Protein AF-A0A6A6CLW4-F1 (afdb_monomer)

pLDDT: mean 76.36, std 21.64, range [26.75, 97.44]

Structure (mmCIF, N/CA/C/O backbone):
data_AF-A0A6A6CLW4-F1
#
_entry.id   AF-A0A6A6CLW4-F1
#
loop_
_atom_site.group_PDB
_atom_site.id
_atom_site.type_symbol
_atom_site.label_atom_id
_atom_site.label_alt_id
_atom_site.label_comp_id
_atom_site.label_asym_id
_atom_site.label_entity_id
_atom_site.label_seq_id
_atom_site.pdbx_PDB_ins_code
_atom_site.Cartn_x
_atom_site.Cartn_y
_atom_site.Cartn_z
_atom_site.occupancy
_atom_site.B_iso_or_equiv
_atom_site.auth_seq_id
_atom_site.auth_comp_id
_atom_site.auth_asym_id
_atom_site.auth_atom_id
_atom_site.pdbx_PDB_model_num
ATOM 1 N N . MET A 1 1 ? -6.737 -22.912 10.530 1.00 47.25 1 MET A N 1
ATOM 2 C CA . MET A 1 1 ? -7.816 -22.300 9.729 1.00 47.25 1 MET A CA 1
ATOM 3 C C . MET A 1 1 ? -7.522 -20.815 9.686 1.00 47.25 1 MET A C 1
ATOM 5 O O . MET A 1 1 ? -7.365 -20.236 10.756 1.00 47.25 1 MET A O 1
ATOM 9 N N . SER A 1 2 ? -7.322 -20.236 8.501 1.00 59.28 2 SER A N 1
ATOM 10 C CA . SER A 1 2 ? -7.167 -18.784 8.368 1.00 59.28 2 SER A CA 1
ATOM 11 C C . SER A 1 2 ? -8.495 -18.124 8.733 1.00 59.28 2 SER A C 1
ATOM 13 O O . SER A 1 2 ? -9.544 -18.582 8.283 1.00 59.28 2 SER A O 1
ATOM 15 N N . LYS A 1 3 ? -8.463 -17.093 9.578 1.00 73.94 3 LYS A N 1
ATOM 16 C CA . LYS A 1 3 ? -9.663 -16.313 9.909 1.00 73.94 3 LYS A CA 1
ATOM 17 C C . LYS A 1 3 ? -10.188 -15.631 8.628 1.00 73.94 3 LYS A C 1
ATOM 19 O O . LYS A 1 3 ? -9.362 -15.261 7.790 1.00 73.94 3 LYS A O 1
ATOM 24 N N . PRO A 1 4 ? -11.511 -15.464 8.454 1.00 86.44 4 PRO A N 1
ATOM 25 C CA . PRO A 1 4 ? -12.050 -14.705 7.329 1.00 86.44 4 PRO A CA 1
ATOM 26 C C . PRO A 1 4 ? -11.513 -13.268 7.352 1.00 86.44 4 PRO A C 1
ATOM 28 O O . PRO A 1 4 ? -11.278 -12.690 8.420 1.00 86.44 4 PRO A O 1
ATOM 31 N N . TYR A 1 5 ? -11.299 -12.702 6.167 1.00 91.06 5 TYR A N 1
ATOM 32 C CA . TYR A 1 5 ? -10.845 -11.327 6.004 1.00 91.06 5 TYR A CA 1
ATOM 33 C C . TYR A 1 5 ? -11.540 -10.666 4.816 1.00 91.06 5 TYR A C 1
ATOM 35 O O . TYR A 1 5 ? -11.910 -11.325 3.846 1.00 91.06 5 TYR A O 1
ATOM 43 N N . HIS A 1 6 ? -11.701 -9.350 4.889 1.00 93.56 6 HIS A N 1
ATOM 44 C CA . HIS A 1 6 ? -12.193 -8.543 3.789 1.00 93.56 6 HIS A CA 1
ATOM 45 C C . HIS A 1 6 ? -11.086 -8.336 2.759 1.00 93.56 6 HIS A C 1
ATOM 47 O O . HIS A 1 6 ? -10.038 -7.749 3.047 1.00 93.56 6 HIS A O 1
ATOM 53 N N . ARG A 1 7 ? -11.315 -8.830 1.546 1.00 94.50 7 ARG A N 1
ATOM 54 C CA . ARG A 1 7 ? -10.367 -8.705 0.446 1.00 94.50 7 ARG A CA 1
ATOM 55 C C . ARG A 1 7 ? -10.593 -7.390 -0.297 1.00 94.50 7 ARG A C 1
ATOM 57 O O . ARG A 1 7 ? -11.626 -7.203 -0.929 1.00 94.50 7 ARG A O 1
ATOM 64 N N . VAL A 1 8 ? -9.569 -6.543 -0.326 1.00 94.38 8 VAL A N 1
ATOM 65 C CA . VAL A 1 8 ? -9.505 -5.386 -1.221 1.00 94.38 8 VAL A CA 1
ATOM 66 C C . VAL A 1 8 ? -9.167 -5.883 -2.632 1.0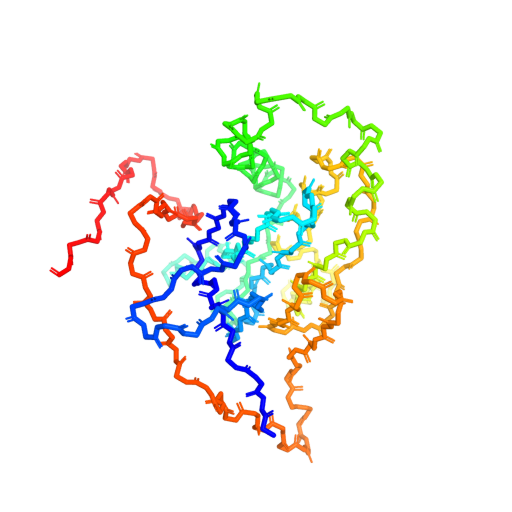0 94.38 8 VAL A C 1
ATOM 68 O O . VAL A 1 8 ? -8.087 -6.435 -2.891 1.00 94.38 8 VAL A O 1
ATOM 71 N N . GLY A 1 9 ? -10.140 -5.754 -3.537 1.00 91.94 9 GLY A N 1
ATOM 72 C CA . GLY A 1 9 ? -10.022 -6.153 -4.941 1.00 91.94 9 GLY A CA 1
ATOM 73 C C . GLY A 1 9 ? -8.923 -5.384 -5.675 1.00 91.94 9 GLY A C 1
ATOM 74 O O . GLY A 1 9 ? -8.581 -4.277 -5.282 1.00 91.94 9 GLY A O 1
ATOM 75 N N . VAL A 1 10 ? -8.348 -5.978 -6.726 1.00 90.12 10 VAL A N 1
ATOM 76 C CA . VAL A 1 10 ? -7.342 -5.302 -7.570 1.00 90.12 10 VAL A CA 1
ATOM 77 C C . VAL A 1 10 ? -7.951 -4.040 -8.168 1.00 90.12 10 VAL A C 1
ATOM 79 O O . VAL A 1 10 ? -9.061 -4.085 -8.692 1.00 90.12 10 VAL A O 1
ATOM 82 N N . GLY A 1 11 ? -7.214 -2.934 -8.118 1.00 88.62 11 GLY A N 1
ATOM 83 C CA . GLY A 1 11 ? -7.737 -1.654 -8.561 1.00 88.62 11 GLY A CA 1
ATOM 84 C C . GLY A 1 11 ? -8.840 -1.141 -7.633 1.00 88.62 11 GLY A C 1
ATOM 85 O O . GLY A 1 11 ? -9.725 -0.427 -8.080 1.00 88.62 11 GLY A O 1
ATOM 86 N N . CYS A 1 12 ? -8.843 -1.510 -6.355 1.00 90.56 12 CYS A N 1
ATOM 87 C CA . CYS A 1 12 ? -9.754 -0.949 -5.362 1.00 90.56 12 CYS A CA 1
ATOM 88 C C . CYS A 1 12 ? -8.960 -0.421 -4.170 1.00 90.56 12 CYS A C 1
ATOM 90 O O . CYS A 1 12 ? -7.848 -0.872 -3.886 1.00 90.56 12 CYS A O 1
ATOM 92 N N . GLY A 1 13 ? -9.560 0.510 -3.443 1.00 92.06 13 GLY A N 1
ATOM 93 C CA . GLY A 1 13 ? -8.994 1.062 -2.226 1.00 92.06 13 GLY A CA 1
ATOM 94 C C . GLY A 1 13 ? -9.911 2.105 -1.615 1.00 92.06 13 GLY A C 1
ATOM 95 O O . GLY A 1 13 ? -10.899 2.503 -2.230 1.00 92.06 13 GLY A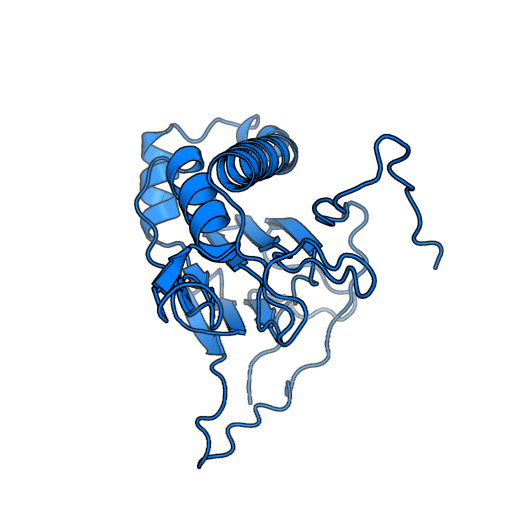 O 1
ATOM 96 N N . GLY A 1 14 ? -9.586 2.512 -0.396 1.00 92.06 14 GLY A N 1
ATOM 97 C CA . GLY A 1 14 ? -10.333 3.521 0.340 1.00 92.06 14 GLY A CA 1
ATOM 98 C C . GLY A 1 14 ? -10.110 3.415 1.840 1.00 92.06 14 GLY A C 1
ATOM 99 O O . GLY A 1 14 ? -9.229 2.687 2.312 1.00 92.06 14 GLY A O 1
ATOM 100 N N . VAL A 1 15 ? -10.928 4.152 2.586 1.00 92.62 15 VAL A N 1
ATOM 101 C CA . VAL A 1 15 ? -10.964 4.086 4.045 1.00 92.62 15 VAL A CA 1
ATOM 102 C C . VAL A 1 15 ? -12.041 3.112 4.498 1.00 92.62 15 VAL A C 1
ATOM 104 O O . VAL A 1 15 ? -13.167 3.112 4.008 1.00 92.62 15 VAL A O 1
ATOM 107 N N . PHE A 1 16 ? -11.668 2.274 5.453 1.00 92.75 16 PHE A N 1
ATOM 108 C CA . PHE A 1 16 ? -12.490 1.219 6.018 1.00 92.75 16 PHE A CA 1
ATOM 109 C C . PHE A 1 16 ? -12.665 1.465 7.507 1.00 92.75 16 PHE A C 1
ATOM 111 O O . PHE A 1 16 ? -11.701 1.825 8.184 1.00 92.75 16 PHE A O 1
ATOM 118 N N . GLU A 1 17 ? -13.876 1.239 8.011 1.00 93.25 17 GLU A N 1
ATOM 119 C CA . GLU A 1 17 ? -14.209 1.344 9.429 1.00 93.25 17 GLU A CA 1
ATOM 120 C C . GLU A 1 17 ? -14.550 -0.035 10.006 1.00 93.25 17 GLU A C 1
ATOM 122 O O . GLU A 1 17 ? -15.258 -0.828 9.384 1.00 93.25 17 GLU A O 1
ATOM 127 N N . PHE A 1 18 ? -14.010 -0.332 11.186 1.00 93.75 18 PHE A N 1
ATOM 128 C CA . PHE A 1 18 ? -14.101 -1.620 11.853 1.00 93.75 18 PHE A CA 1
ATOM 129 C C . PHE A 1 18 ? -15.034 -1.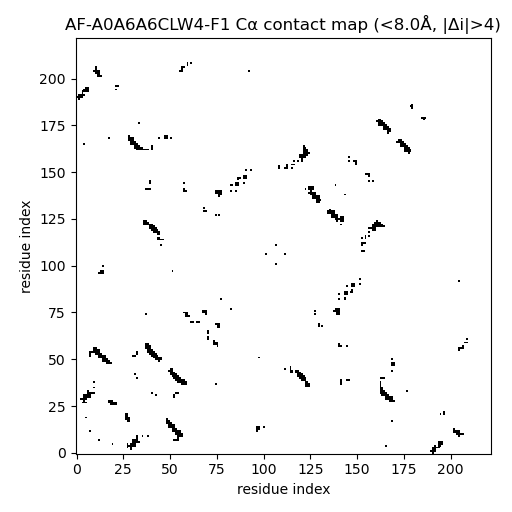584 13.072 1.00 93.75 18 PHE A C 1
ATOM 131 O O . PHE A 1 18 ? -15.023 -0.608 13.825 1.00 93.75 18 PHE A O 1
ATOM 138 N N . PRO A 1 19 ? -15.757 -2.688 13.347 1.00 94.44 19 PRO A N 1
ATOM 139 C CA . PRO A 1 19 ? -15.793 -3.918 12.551 1.00 94.44 19 PRO A CA 1
ATOM 140 C C . PRO A 1 19 ? -16.463 -3.711 11.191 1.00 94.44 19 PRO A C 1
ATOM 142 O O . PRO A 1 19 ? -17.434 -2.966 11.076 1.00 94.44 19 PRO A O 1
ATOM 145 N N . LEU A 1 20 ? -15.959 -4.403 10.170 1.00 90.75 20 LEU A N 1
ATOM 146 C CA . LEU A 1 20 ? -16.597 -4.396 8.861 1.00 90.75 20 LEU A CA 1
ATOM 147 C C . LEU A 1 20 ? -17.951 -5.092 8.987 1.00 90.75 20 LEU A C 1
ATOM 149 O O . LEU A 1 20 ? -18.033 -6.228 9.464 1.00 90.75 20 LEU A O 1
ATOM 153 N N . SER A 1 21 ? -19.004 -4.384 8.583 1.00 81.31 21 SER A N 1
ATOM 154 C CA . SER A 1 21 ? -20.366 -4.910 8.597 1.00 81.31 21 SER A CA 1
ATOM 155 C C . SER A 1 21 ? -20.516 -5.962 7.501 1.00 81.31 21 SER A C 1
ATOM 157 O O . SER A 1 21 ? -20.199 -5.701 6.341 1.00 81.31 21 SER A O 1
ATOM 159 N N . THR A 1 22 ? -20.991 -7.147 7.874 1.00 76.25 22 THR A N 1
ATOM 160 C CA . THR A 1 22 ? -21.391 -8.202 6.940 1.00 76.25 22 THR A CA 1
ATOM 161 C C . THR A 1 22 ? -22.845 -8.570 7.194 1.00 76.25 22 THR A C 1
ATOM 163 O O . THR A 1 22 ? -23.357 -8.341 8.290 1.00 76.25 22 THR A O 1
ATOM 166 N N . ASP A 1 23 ? -23.509 -9.132 6.186 1.00 77.38 23 ASP A N 1
ATOM 167 C CA . ASP A 1 23 ? -24.902 -9.577 6.302 1.00 77.38 23 ASP A CA 1
ATOM 168 C C . ASP A 1 23 ? -25.061 -10.790 7.250 1.00 77.38 23 ASP A C 1
ATOM 170 O O . ASP A 1 23 ? -26.172 -11.084 7.685 1.00 77.38 23 ASP A O 1
ATOM 174 N N . ASP A 1 24 ? -23.957 -11.469 7.596 1.00 69.50 24 ASP A N 1
ATOM 175 C CA . ASP A 1 24 ? -23.918 -12.769 8.286 1.00 69.50 24 ASP A CA 1
ATOM 176 C C . ASP A 1 24 ? -23.596 -12.679 9.803 1.00 69.50 24 ASP A C 1
ATOM 178 O O . ASP A 1 24 ? -23.135 -13.649 10.404 1.00 69.50 24 ASP A O 1
ATOM 182 N N . ASP A 1 25 ? -23.837 -11.526 10.444 1.00 68.06 25 ASP A N 1
ATOM 183 C CA . ASP A 1 25 ? -23.747 -11.267 11.902 1.00 68.06 25 ASP A CA 1
ATOM 184 C C . ASP A 1 25 ? -22.361 -11.410 12.590 1.00 68.06 25 ASP A C 1
ATOM 186 O O . ASP A 1 25 ? -22.213 -10.989 13.743 1.00 68.06 25 ASP A O 1
ATOM 190 N N . GLU A 1 26 ? -21.314 -11.932 11.935 1.00 84.69 26 GLU A N 1
ATOM 191 C CA . GLU A 1 26 ? -19.958 -11.971 12.511 1.00 84.69 26 GLU A CA 1
ATOM 192 C C . GLU A 1 26 ? -19.115 -10.730 12.135 1.00 84.69 26 GLU A C 1
ATOM 194 O O . GLU A 1 26 ? -18.915 -10.435 10.951 1.00 84.69 26 GLU A O 1
ATOM 199 N N . PRO A 1 27 ? -18.561 -9.993 13.122 1.00 89.56 27 PRO A N 1
ATOM 200 C CA . PRO A 1 27 ? -17.743 -8.815 12.854 1.00 89.56 27 PRO A CA 1
ATOM 201 C C . PRO A 1 27 ? -16.383 -9.201 12.255 1.00 89.56 27 PRO A C 1
ATOM 203 O O . PRO A 1 27 ? -15.584 -9.905 12.882 1.00 89.56 27 PRO A O 1
ATOM 206 N N . ILE A 1 28 ? -16.072 -8.678 11.066 1.00 92.19 28 ILE A N 1
ATOM 207 C CA . ILE A 1 28 ? -14.763 -8.874 10.433 1.00 92.19 28 ILE A CA 1
ATOM 208 C C . ILE A 1 28 ? -13.824 -7.735 10.840 1.00 92.19 28 ILE A C 1
ATOM 210 O O . ILE A 1 28 ? -14.065 -6.567 10.549 1.00 92.19 28 ILE A O 1
ATOM 214 N N . TYR A 1 29 ? -12.709 -8.096 11.477 1.00 95.25 29 TYR A N 1
ATOM 215 C CA . TYR A 1 29 ? -11.624 -7.170 11.839 1.00 95.25 29 TYR A CA 1
ATOM 216 C C . TYR A 1 29 ? -10.397 -7.293 10.941 1.00 95.25 29 TYR A C 1
ATOM 218 O O . TYR A 1 29 ? -9.415 -6.589 11.147 1.00 95.25 29 TYR A O 1
ATOM 226 N N . THR A 1 30 ? -10.419 -8.222 9.987 1.00 95.94 30 THR A N 1
ATOM 227 C CA . THR A 1 30 ? -9.256 -8.521 9.156 1.00 95.94 30 THR A CA 1
ATOM 228 C C . THR A 1 30 ? -9.480 -7.978 7.753 1.00 95.94 30 THR A C 1
ATOM 230 O O . THR A 1 30 ? -10.520 -8.253 7.162 1.00 95.94 30 THR A O 1
ATOM 233 N N . ILE A 1 31 ? -8.516 -7.238 7.211 1.00 96.31 31 ILE A N 1
ATOM 234 C CA . ILE A 1 31 ? -8.536 -6.697 5.845 1.00 96.31 31 ILE A CA 1
ATOM 235 C C . ILE A 1 31 ? -7.235 -7.040 5.129 1.00 96.31 31 ILE A C 1
ATOM 237 O O . ILE A 1 31 ? -6.189 -7.176 5.762 1.00 96.31 31 ILE A O 1
ATOM 241 N N . GLY A 1 32 ? -7.276 -7.208 3.813 1.00 95.88 32 GLY A N 1
ATOM 242 C CA . GLY A 1 32 ? -6.107 -7.681 3.095 1.00 95.88 32 GLY A CA 1
ATOM 243 C C . GLY A 1 32 ? -6.185 -7.586 1.586 1.00 95.88 32 GLY A C 1
ATOM 244 O O . GLY A 1 32 ? -7.231 -7.317 1.003 1.00 95.88 32 GLY A O 1
ATOM 245 N N . THR A 1 33 ? -5.063 -7.885 0.948 1.00 95.06 33 THR A N 1
ATOM 246 C CA . THR A 1 33 ? -4.922 -8.031 -0.506 1.00 95.06 33 THR A CA 1
ATOM 247 C C . THR A 1 33 ? -4.380 -9.424 -0.813 1.00 95.06 33 THR A C 1
ATOM 249 O O . THR A 1 33 ? -3.748 -10.048 0.035 1.00 95.06 33 THR A O 1
ATOM 252 N N . THR A 1 34 ? -4.625 -9.962 -2.007 1.00 93.25 34 THR A N 1
ATOM 253 C CA . THR A 1 34 ? -4.037 -11.250 -2.410 1.00 93.25 34 THR A CA 1
ATOM 254 C C . THR A 1 34 ? -3.939 -11.395 -3.922 1.00 93.25 34 THR A C 1
ATOM 256 O O . THR A 1 34 ? -4.644 -10.713 -4.671 1.00 93.25 34 THR A O 1
ATOM 259 N N . GLY A 1 35 ? -3.095 -12.333 -4.350 1.00 83.81 35 GLY A N 1
ATOM 260 C CA . GLY A 1 35 ? -3.039 -12.840 -5.714 1.00 83.81 35 GLY A CA 1
ATOM 261 C C . GLY A 1 35 ? -2.370 -11.926 -6.732 1.00 83.81 35 GLY A C 1
ATOM 262 O O . GLY A 1 35 ? -2.501 -12.206 -7.922 1.00 83.81 35 GLY A O 1
ATOM 263 N N . CYS A 1 36 ? -1.655 -10.868 -6.326 1.00 80.19 36 CYS A N 1
ATOM 264 C CA . CYS A 1 36 ? -1.065 -9.961 -7.307 1.00 80.19 36 CYS A CA 1
ATOM 265 C C . CYS A 1 36 ? 0.449 -10.102 -7.474 1.00 80.19 36 CYS A C 1
ATOM 267 O O . CYS A 1 36 ? 1.219 -10.047 -6.524 1.00 80.19 36 CYS A O 1
ATOM 269 N N . LYS A 1 37 ? 0.874 -10.255 -8.732 1.00 82.50 37 LYS A N 1
ATOM 270 C CA . LYS A 1 37 ? 2.280 -10.362 -9.164 1.00 82.50 37 LYS A CA 1
ATOM 271 C C . LYS A 1 37 ? 2.952 -9.019 -9.437 1.00 82.50 37 LYS A C 1
ATOM 273 O O . LYS A 1 37 ? 4.172 -8.981 -9.570 1.00 82.50 37 LYS A O 1
ATOM 278 N N . TYR A 1 38 ? 2.161 -7.960 -9.564 1.00 84.25 38 TYR A N 1
ATOM 279 C CA . TYR A 1 38 ? 2.618 -6.668 -10.080 1.00 84.25 38 TYR A CA 1
ATOM 280 C C . TYR A 1 38 ? 2.103 -5.486 -9.259 1.00 84.25 38 TYR A C 1
ATOM 282 O O . TYR A 1 38 ? 2.659 -4.406 -9.340 1.00 84.25 38 TYR A O 1
ATOM 290 N N . CYS A 1 39 ? 1.050 -5.677 -8.471 1.00 91.12 39 CYS A N 1
ATOM 291 C CA . CYS A 1 39 ? 0.383 -4.617 -7.732 1.00 91.12 39 CYS A CA 1
ATOM 292 C C . CYS A 1 39 ? 1.182 -4.199 -6.501 1.00 91.12 39 CYS A C 1
ATOM 294 O O . CYS A 1 39 ? 2.037 -4.938 -6.002 1.00 91.12 39 CYS A O 1
ATOM 296 N N . VAL A 1 40 ? 0.802 -3.045 -5.965 1.00 95.25 40 VAL A N 1
ATOM 297 C CA . VAL A 1 40 ? 1.172 -2.625 -4.618 1.00 95.25 40 VAL A CA 1
ATOM 298 C C . VAL A 1 40 ? -0.048 -2.771 -3.719 1.00 95.25 40 VAL A C 1
ATOM 300 O O . VAL A 1 40 ? -1.085 -2.157 -3.959 1.00 95.25 40 VAL A O 1
ATOM 303 N N . GLY A 1 41 ? 0.059 -3.614 -2.697 1.00 96.44 41 GLY A N 1
ATOM 304 C CA . GLY A 1 41 ? -0.917 -3.657 -1.615 1.00 96.44 41 GLY A CA 1
ATOM 305 C C . GLY A 1 41 ? -0.452 -2.747 -0.488 1.00 96.44 41 GLY A C 1
ATOM 306 O O . GLY A 1 41 ? 0.702 -2.845 -0.077 1.00 96.44 41 GLY A O 1
ATOM 307 N N . ILE A 1 42 ? -1.336 -1.905 0.039 1.00 97.25 42 ILE A N 1
ATOM 308 C CA . ILE A 1 42 ? -1.049 -1.060 1.199 1.00 97.25 42 ILE A CA 1
ATOM 309 C C . ILE A 1 42 ? -2.160 -1.156 2.244 1.00 97.25 42 ILE A C 1
ATOM 311 O O . ILE A 1 42 ? -3.339 -1.225 1.906 1.00 97.25 42 ILE A O 1
ATOM 315 N N . TYR A 1 43 ? -1.759 -1.139 3.511 1.00 97.44 43 TYR A N 1
ATOM 316 C CA . TYR A 1 43 ? -2.596 -0.906 4.679 1.00 97.44 43 TYR A CA 1
ATOM 317 C C . TYR A 1 43 ? -1.940 0.160 5.562 1.00 97.44 43 TYR A C 1
ATOM 319 O O . TYR A 1 43 ? -0.765 0.032 5.901 1.00 97.44 43 TYR A O 1
ATOM 327 N N . VAL A 1 44 ? -2.698 1.177 5.970 1.00 95.88 44 VAL A N 1
ATOM 328 C CA . VAL A 1 44 ? -2.279 2.229 6.907 1.00 95.88 44 VAL A CA 1
ATOM 329 C C . VAL A 1 44 ? -3.356 2.375 7.985 1.00 95.88 44 VAL A C 1
AT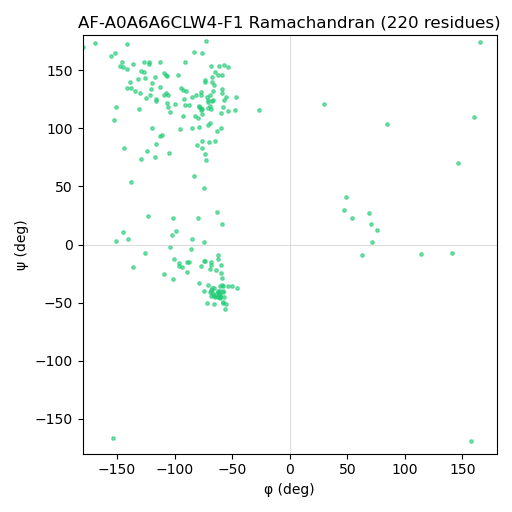OM 331 O O . VAL A 1 44 ? -4.483 2.750 7.659 1.00 95.88 44 VAL A O 1
ATOM 334 N N . PRO A 1 45 ? -3.072 2.103 9.270 1.00 95.25 45 PRO A N 1
ATOM 335 C CA . PRO A 1 45 ? -4.046 2.363 10.326 1.00 95.25 45 PRO A CA 1
ATOM 336 C C . PRO A 1 45 ? -4.218 3.876 10.501 1.00 95.25 45 PRO A C 1
ATOM 338 O O . PRO A 1 45 ? -3.229 4.574 10.677 1.00 95.25 45 PRO A O 1
ATOM 341 N N . LEU A 1 46 ? -5.451 4.380 10.484 1.00 91.31 46 LEU A N 1
ATOM 342 C CA . LEU A 1 46 ? -5.766 5.807 10.651 1.00 91.31 46 LEU A CA 1
ATOM 343 C C . LEU A 1 46 ? -6.261 6.128 12.070 1.00 91.31 46 LEU A C 1
ATOM 345 O O . LEU A 1 46 ? -6.042 7.222 12.580 1.00 91.31 46 LEU A O 1
ATOM 349 N N . SER A 1 47 ? -6.900 5.163 12.729 1.00 91.50 47 SER A N 1
ATOM 350 C CA . SER A 1 47 ? -7.302 5.223 14.136 1.00 91.50 47 SER A CA 1
ATOM 351 C C . SER A 1 47 ? -7.388 3.802 14.713 1.00 91.50 47 SER A C 1
ATOM 353 O O . SER A 1 47 ? -6.898 2.858 14.093 1.00 91.50 47 SER A O 1
ATOM 355 N N . ASP A 1 48 ? -8.004 3.648 15.888 1.00 92.81 48 ASP A N 1
ATOM 356 C CA . ASP A 1 48 ? -8.320 2.338 16.480 1.00 92.81 48 ASP A CA 1
ATOM 357 C C . ASP A 1 48 ? -9.487 1.624 15.772 1.00 92.81 48 ASP A C 1
ATOM 359 O O . ASP A 1 48 ? -9.725 0.438 16.005 1.00 92.81 48 ASP A O 1
ATOM 363 N N . THR A 1 49 ? -10.245 2.350 14.943 1.00 93.62 49 THR A N 1
ATOM 364 C CA . THR A 1 49 ? -11.399 1.814 14.209 1.00 93.62 49 THR A CA 1
ATOM 365 C C . THR A 1 49 ? -11.329 2.050 12.709 1.00 93.62 49 THR A C 1
ATOM 367 O O . THR A 1 49 ? -12.176 1.526 12.001 1.00 93.62 49 THR A O 1
ATOM 370 N N . LYS A 1 50 ? -10.367 2.821 12.192 1.00 93.56 50 LYS A N 1
ATOM 371 C CA . LYS A 1 50 ? -10.272 3.141 10.764 1.00 93.56 50 LYS A CA 1
ATOM 372 C C . LYS A 1 50 ? -8.909 2.792 10.190 1.00 93.56 50 LYS A C 1
ATOM 374 O O . LYS A 1 50 ? -7.877 3.024 10.820 1.00 93.56 50 LYS A O 1
ATOM 379 N N . CYS A 1 51 ? -8.884 2.320 8.949 1.00 95.00 51 CYS A N 1
ATOM 380 C CA . CYS A 1 51 ? -7.659 2.200 8.159 1.00 95.00 51 CYS A CA 1
ATOM 381 C C . CYS A 1 51 ? -7.866 2.680 6.725 1.00 95.00 51 CYS A C 1
ATOM 383 O O . CYS A 1 51 ? -8.964 2.572 6.192 1.00 95.00 51 CYS A O 1
ATOM 385 N N . PHE A 1 52 ? -6.789 3.099 6.072 1.00 94.56 52 PHE A N 1
ATOM 386 C CA . PHE A 1 52 ? -6.708 3.130 4.619 1.00 94.56 52 PHE A CA 1
ATOM 387 C C . PHE A 1 52 ? -6.159 1.793 4.125 1.00 94.56 52 PHE A C 1
ATOM 389 O O . PHE A 1 52 ? -5.147 1.312 4.639 1.00 94.56 52 PHE A O 1
ATOM 396 N N . ALA A 1 53 ? -6.803 1.188 3.134 1.00 95.81 53 ALA A N 1
ATOM 397 C CA . ALA A 1 53 ? -6.266 0.018 2.455 1.00 95.81 53 ALA A CA 1
ATOM 398 C C . ALA A 1 53 ? -6.501 0.120 0.950 1.00 95.81 53 ALA A C 1
ATOM 400 O O . ALA A 1 53 ? -7.569 0.539 0.509 1.00 95.81 53 ALA A O 1
ATOM 401 N N . ALA A 1 54 ? -5.513 -0.277 0.154 1.00 95.75 54 ALA A N 1
ATOM 402 C CA . ALA A 1 54 ? -5.621 -0.260 -1.298 1.00 95.75 54 ALA A CA 1
ATOM 403 C C . ALA A 1 54 ? -4.837 -1.403 -1.939 1.00 95.75 54 ALA A C 1
ATOM 405 O O . ALA A 1 54 ? -3.848 -1.904 -1.401 1.00 95.75 54 ALA A O 1
ATOM 406 N N . HIS A 1 55 ? -5.291 -1.795 -3.122 1.00 94.88 55 HIS A N 1
ATOM 407 C CA . HIS A 1 55 ? -4.664 -2.782 -3.980 1.00 94.88 55 HIS A CA 1
ATOM 408 C C . HIS A 1 55 ? -4.415 -2.137 -5.345 1.00 94.88 55 HIS A C 1
ATOM 410 O O . HIS A 1 55 ? -5.184 -2.286 -6.294 1.00 94.88 55 HIS A O 1
ATOM 416 N N . ILE A 1 56 ? -3.338 -1.365 -5.417 1.00 93.06 56 ILE A N 1
ATOM 417 C CA . ILE A 1 56 ? -3.032 -0.475 -6.531 1.00 93.06 56 ILE A CA 1
ATOM 418 C C . ILE A 1 56 ? -2.495 -1.306 -7.695 1.00 93.06 56 ILE A C 1
ATOM 420 O O . ILE A 1 56 ? -1.438 -1.937 -7.594 1.00 93.06 56 ILE A O 1
ATOM 424 N N . PHE A 1 57 ? -3.240 -1.325 -8.798 1.00 87.56 57 PHE A N 1
ATOM 425 C CA . PHE A 1 57 ? -2.859 -2.052 -10.001 1.00 87.56 57 PHE A CA 1
ATOM 426 C C . PHE A 1 57 ? -1.683 -1.353 -10.690 1.00 87.56 57 PHE A C 1
ATOM 428 O O . PHE A 1 57 ? -1.769 -0.174 -11.014 1.00 87.56 57 PHE A O 1
ATOM 435 N N . ALA A 1 58 ? -0.590 -2.086 -10.910 1.00 82.06 58 ALA A N 1
ATOM 436 C CA . ALA A 1 58 ? 0.638 -1.545 -11.500 1.00 82.06 58 ALA A CA 1
ATOM 437 C C . ALA A 1 58 ? 1.068 -2.296 -12.772 1.00 82.06 58 ALA A C 1
ATOM 439 O O . ALA A 1 58 ? 2.253 -2.343 -13.107 1.00 82.06 58 ALA A O 1
ATOM 440 N N . CYS A 1 59 ? 0.125 -2.938 -13.459 1.00 76.62 59 CYS A N 1
ATOM 441 C CA . CYS A 1 59 ? 0.384 -3.636 -14.713 1.00 76.62 59 CYS A CA 1
ATOM 442 C C . CYS A 1 59 ? -0.190 -2.832 -15.889 1.00 76.62 59 CYS A C 1
ATOM 444 O O . CYS A 1 59 ? -1.239 -2.205 -15.761 1.00 76.62 59 CYS A O 1
ATOM 446 N N . CYS A 1 60 ? 0.500 -2.872 -17.027 1.00 66.31 60 CYS A N 1
ATOM 447 C CA . CYS A 1 60 ? -0.010 -2.390 -18.305 1.00 66.31 60 CYS A CA 1
ATOM 448 C C . CYS A 1 60 ? -0.218 -3.614 -19.196 1.00 66.31 60 CYS A C 1
ATOM 450 O O . CYS A 1 60 ? 0.721 -4.090 -19.831 1.00 66.31 60 CYS A O 1
ATOM 452 N N . ASP A 1 61 ? -1.438 -4.146 -19.206 1.00 55.94 61 ASP A N 1
ATOM 453 C CA . ASP A 1 61 ? -1.844 -5.212 -20.124 1.00 55.94 61 ASP A CA 1
ATOM 454 C C . ASP A 1 61 ? -2.255 -4.599 -21.473 1.00 55.94 61 ASP A C 1
ATOM 456 O O . ASP A 1 61 ? -3.403 -4.739 -21.897 1.00 55.94 61 ASP A O 1
ATOM 460 N N . ASP A 1 62 ? -1.347 -3.878 -22.139 1.00 59.16 62 ASP A N 1
ATOM 461 C CA . ASP A 1 62 ? -1.514 -3.614 -23.570 1.00 59.16 62 ASP A CA 1
ATOM 462 C C . ASP A 1 62 ? -0.718 -4.670 -24.357 1.00 59.16 62 ASP A C 1
ATOM 464 O O . ASP A 1 62 ? 0.509 -4.578 -24.454 1.00 59.16 62 ASP A O 1
ATOM 468 N N . PRO A 1 63 ? -1.383 -5.725 -24.868 1.00 48.28 63 PRO A N 1
ATOM 469 C CA . PRO A 1 63 ? -0.722 -6.762 -25.651 1.00 48.28 63 PRO A CA 1
ATOM 470 C C . PRO A 1 63 ? -0.238 -6.266 -27.023 1.00 48.28 63 PRO A C 1
ATOM 472 O O . PRO A 1 63 ? 0.601 -6.937 -27.629 1.00 48.28 63 PRO A O 1
ATOM 475 N N . ASP A 1 64 ? -0.745 -5.126 -27.506 1.00 52.88 64 ASP A N 1
ATOM 476 C CA . ASP A 1 64 ? -0.441 -4.559 -28.822 1.00 52.88 64 ASP A CA 1
ATOM 477 C C . ASP A 1 64 ? 0.595 -3.420 -28.750 1.00 52.88 64 ASP A C 1
ATOM 479 O O . ASP A 1 64 ? 1.174 -3.040 -29.776 1.00 52.88 64 ASP A O 1
ATOM 483 N N . ASP A 1 65 ? 0.896 -2.901 -27.554 1.00 57.31 65 ASP A N 1
ATOM 484 C CA . ASP A 1 65 ? 1.922 -1.875 -27.379 1.00 57.31 65 ASP A CA 1
ATOM 485 C C . ASP A 1 65 ? 3.336 -2.479 -27.349 1.00 57.31 65 ASP A C 1
ATOM 487 O O . ASP A 1 65 ? 3.953 -2.751 -26.315 1.00 57.31 65 ASP A O 1
ATOM 491 N N . HIS A 1 66 ? 3.887 -2.653 -28.550 1.00 50.34 66 HIS A N 1
ATOM 492 C CA . HIS A 1 66 ? 5.279 -3.038 -28.772 1.00 50.34 66 HIS A CA 1
ATOM 493 C C . HIS A 1 66 ? 6.310 -2.014 -28.253 1.00 50.34 66 HIS A C 1
ATOM 495 O O . HIS A 1 66 ? 7.504 -2.322 -28.269 1.00 50.34 66 HIS A O 1
ATOM 501 N N . ASN A 1 67 ? 5.900 -0.811 -27.823 1.00 50.03 67 ASN A N 1
ATOM 502 C CA . ASN A 1 67 ? 6.810 0.192 -27.262 1.00 50.03 67 ASN A CA 1
ATOM 503 C C . ASN A 1 67 ? 6.985 0.066 -25.750 1.00 50.03 67 ASN A C 1
ATOM 505 O O . ASN A 1 67 ? 7.961 0.606 -25.217 1.00 50.03 67 ASN A O 1
ATOM 509 N N . ILE A 1 68 ? 6.117 -0.673 -25.052 1.00 54.00 68 ILE A N 1
ATOM 510 C CA . ILE A 1 68 ? 6.391 -1.013 -23.662 1.00 54.00 68 ILE A CA 1
ATOM 511 C C . ILE A 1 68 ? 7.529 -2.030 -23.684 1.00 54.00 68 ILE A C 1
ATOM 513 O O . ILE A 1 68 ? 7.397 -3.126 -24.231 1.00 54.00 68 ILE A O 1
ATOM 517 N N . ARG A 1 69 ? 8.671 -1.675 -23.088 1.00 52.91 69 ARG A N 1
ATOM 518 C CA . ARG A 1 69 ? 9.903 -2.488 -23.007 1.00 52.91 69 ARG A CA 1
ATOM 519 C C . ARG A 1 69 ? 9.743 -3.812 -22.222 1.00 52.91 69 ARG A C 1
ATOM 521 O O . ARG A 1 69 ? 10.682 -4.283 -21.587 1.00 52.91 69 ARG A O 1
ATOM 528 N N . THR A 1 70 ? 8.546 -4.396 -22.181 1.00 50.84 70 THR A N 1
ATOM 529 C CA . THR A 1 70 ? 8.132 -5.372 -21.174 1.00 50.84 70 THR A CA 1
ATOM 530 C C . THR A 1 70 ? 7.082 -6.407 -21.614 1.00 50.84 70 THR A C 1
ATOM 532 O O . THR A 1 70 ? 6.712 -7.267 -20.803 1.00 50.84 70 THR A O 1
ATOM 535 N N . ALA A 1 71 ? 6.641 -6.428 -22.876 1.00 48.59 71 ALA A N 1
ATOM 536 C CA . ALA A 1 71 ? 5.523 -7.282 -23.309 1.00 48.59 71 ALA A CA 1
ATOM 537 C C . ALA A 1 71 ? 5.756 -8.804 -23.160 1.00 48.59 71 ALA A C 1
ATOM 539 O O . ALA A 1 71 ? 4.813 -9.590 -23.216 1.00 48.59 71 ALA A O 1
ATOM 540 N N . LYS A 1 72 ? 6.990 -9.270 -22.912 1.00 53.03 72 LYS A N 1
ATOM 541 C CA . LYS A 1 72 ? 7.244 -10.711 -22.737 1.00 53.03 72 LYS A CA 1
ATOM 542 C C . LYS A 1 72 ? 6.819 -11.259 -21.367 1.00 53.03 72 LYS A C 1
ATOM 544 O O . LYS A 1 72 ? 6.676 -12.473 -21.227 1.00 53.03 72 LYS A O 1
ATOM 549 N N . HIS A 1 73 ? 6.631 -10.401 -20.356 1.00 55.62 73 HIS A N 1
ATOM 550 C CA . HIS A 1 73 ? 6.460 -10.853 -18.968 1.00 55.62 73 HIS A CA 1
ATOM 551 C C . HIS A 1 73 ? 5.406 -10.100 -18.125 1.00 55.62 73 HIS A C 1
ATOM 553 O O . HIS A 1 73 ? 5.277 -10.404 -16.935 1.00 55.62 73 HIS A O 1
ATOM 559 N N . GLY A 1 74 ? 4.647 -9.163 -18.709 1.00 62.69 74 GLY A N 1
ATOM 560 C CA . GLY A 1 74 ? 3.530 -8.479 -18.030 1.00 62.69 74 GLY A CA 1
ATOM 561 C C . GLY A 1 74 ? 3.949 -7.490 -16.933 1.00 62.69 74 GLY A C 1
ATOM 562 O O . GLY A 1 74 ? 3.153 -7.142 -16.068 1.00 62.69 74 GLY A O 1
ATOM 563 N N . TYR A 1 75 ? 5.213 -7.060 -16.928 1.00 69.38 75 TYR A N 1
ATOM 564 C CA . TYR A 1 75 ? 5.692 -5.987 -16.050 1.00 69.38 75 TYR A CA 1
ATOM 565 C C . TYR A 1 75 ? 5.552 -4.646 -16.773 1.00 69.38 75 TYR A C 1
ATOM 567 O O . TYR A 1 75 ? 5.569 -4.622 -17.993 1.00 69.38 75 TYR A O 1
ATOM 575 N N . TRP A 1 76 ? 5.471 -3.526 -16.063 1.00 80.12 76 TRP A N 1
ATOM 576 C CA . TRP A 1 76 ? 5.678 -2.206 -16.662 1.00 80.12 76 TRP A CA 1
ATOM 577 C C . TRP A 1 76 ? 6.915 -1.575 -16.027 1.00 80.12 76 TRP A C 1
ATOM 579 O O . TRP A 1 76 ? 7.036 -1.527 -14.802 1.00 80.12 76 TRP A O 1
ATOM 589 N N . VAL A 1 77 ? 7.865 -1.165 -16.866 1.00 83.56 77 VAL A N 1
ATOM 590 C CA . VAL A 1 77 ? 9.110 -0.495 -16.472 1.00 83.56 77 VAL A CA 1
ATOM 591 C C . VAL A 1 77 ? 9.040 0.898 -17.086 1.00 83.56 77 VAL A C 1
ATOM 593 O O . VAL A 1 77 ? 9.460 1.065 -18.236 1.00 83.56 77 VAL A O 1
ATOM 596 N N . PRO A 1 78 ? 8.417 1.862 -16.387 1.00 82.12 78 PRO A N 1
ATOM 597 C CA . PRO A 1 78 ? 8.258 3.201 -16.922 1.00 82.12 78 PRO A CA 1
ATOM 598 C C . PRO A 1 78 ? 9.620 3.880 -17.088 1.00 82.12 78 PRO A C 1
ATOM 600 O O . PRO A 1 78 ? 10.565 3.646 -16.332 1.00 82.12 78 PRO A O 1
ATOM 603 N N . ASN A 1 79 ? 9.732 4.742 -18.093 1.00 84.56 79 ASN A N 1
ATOM 604 C CA . ASN A 1 79 ? 10.855 5.665 -18.195 1.00 84.56 79 ASN A CA 1
ATOM 605 C C . ASN A 1 79 ? 10.741 6.786 -17.138 1.00 84.56 79 ASN A C 1
ATOM 607 O O . ASN A 1 79 ? 9.753 6.883 -16.415 1.00 84.56 79 ASN A O 1
ATOM 611 N N . GLY A 1 80 ? 11.745 7.663 -17.039 1.00 86.44 80 GLY A N 1
ATOM 612 C CA . GLY A 1 80 ? 11.751 8.719 -16.015 1.00 86.44 80 GLY A CA 1
ATOM 613 C C . GLY A 1 80 ? 10.543 9.670 -16.062 1.00 86.44 80 GLY A C 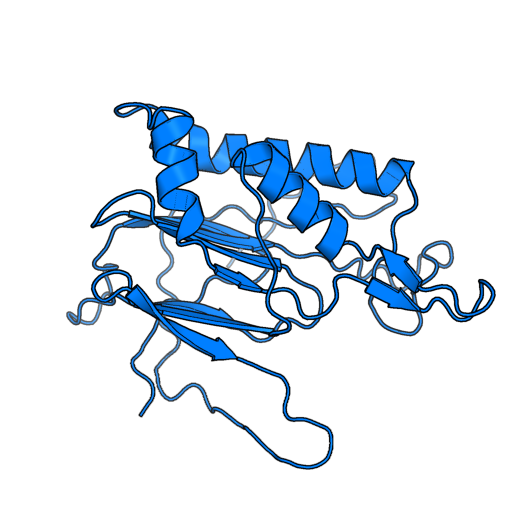1
ATOM 614 O O . GLY A 1 80 ? 10.058 10.086 -15.010 1.00 86.44 80 GLY A O 1
ATOM 615 N N . THR A 1 81 ? 10.034 9.995 -17.254 1.00 89.81 81 THR A N 1
ATOM 616 C CA . THR A 1 81 ? 8.842 10.844 -17.413 1.00 89.81 81 THR A CA 1
ATOM 617 C C . THR A 1 81 ? 7.583 10.089 -17.002 1.00 89.81 81 THR A C 1
ATOM 619 O O . THR A 1 81 ? 6.847 10.575 -16.151 1.00 89.81 81 THR A O 1
ATOM 622 N N . GLU A 1 82 ? 7.389 8.876 -17.522 1.00 87.56 82 GLU A N 1
ATOM 623 C CA . GLU A 1 82 ? 6.248 8.010 -17.180 1.00 87.56 82 GLU A CA 1
ATOM 624 C C . GLU A 1 82 ? 6.185 7.704 -15.677 1.00 87.56 82 GLU A C 1
ATOM 626 O O . GLU A 1 82 ? 5.117 7.725 -15.073 1.00 87.56 82 GLU A O 1
ATOM 631 N N . GLY A 1 83 ? 7.336 7.460 -15.047 1.00 90.06 83 GLY A N 1
ATOM 632 C CA . GLY A 1 83 ? 7.418 7.210 -13.613 1.00 90.06 83 GLY A CA 1
ATOM 633 C C . GLY A 1 83 ? 7.032 8.437 -12.786 1.00 90.06 83 GLY A C 1
ATOM 634 O O . GLY A 1 83 ? 6.339 8.306 -11.781 1.00 90.06 83 GLY A O 1
ATOM 635 N N . THR A 1 84 ? 7.405 9.638 -13.241 1.00 92.50 84 THR A N 1
ATOM 636 C CA . THR A 1 84 ? 6.993 10.898 -12.600 1.00 92.50 84 THR A CA 1
ATOM 637 C C . THR A 1 84 ? 5.484 11.119 -12.731 1.00 92.50 84 THR A C 1
ATOM 639 O O . THR A 1 84 ? 4.829 11.474 -11.754 1.00 92.50 84 THR A O 1
ATOM 642 N N . GLU A 1 85 ? 4.914 10.868 -13.913 1.00 89.38 85 GLU A N 1
ATOM 643 C CA . GLU A 1 85 ? 3.466 10.955 -14.146 1.00 89.38 85 GLU A CA 1
ATOM 644 C C . GLU A 1 85 ? 2.692 9.954 -13.279 1.00 89.38 85 GLU A C 1
ATOM 646 O O . GLU A 1 85 ? 1.669 10.308 -12.690 1.00 89.38 85 GLU A O 1
ATOM 651 N N . LEU A 1 86 ? 3.207 8.728 -13.135 1.00 90.06 86 LEU A N 1
ATOM 652 C CA . LEU A 1 86 ? 2.642 7.722 -12.241 1.00 90.06 86 LEU A CA 1
ATOM 653 C C . LEU A 1 86 ? 2.667 8.187 -10.780 1.00 90.06 86 LEU A C 1
ATOM 655 O O . LEU A 1 86 ? 1.658 8.044 -10.091 1.00 90.06 86 LEU A O 1
ATOM 659 N N . ILE A 1 87 ? 3.773 8.781 -10.315 1.00 94.06 87 ILE A N 1
ATOM 660 C CA . ILE A 1 87 ? 3.866 9.332 -8.955 1.00 94.06 87 ILE A CA 1
ATOM 661 C C . ILE A 1 87 ? 2.789 10.392 -8.727 1.00 94.06 87 ILE A C 1
ATOM 663 O O . ILE A 1 87 ? 2.044 10.310 -7.750 1.00 94.06 87 ILE A O 1
ATOM 667 N N . THR A 1 88 ? 2.676 11.360 -9.642 1.00 93.25 88 THR A N 1
ATOM 668 C CA . THR A 1 88 ? 1.644 12.398 -9.566 1.00 93.25 88 THR A CA 1
ATOM 669 C C . THR A 1 88 ? 0.254 11.777 -9.531 1.00 93.25 88 THR A C 1
ATOM 671 O O . THR A 1 88 ? -0.554 12.148 -8.683 1.00 93.25 88 THR A O 1
ATOM 674 N N . LYS A 1 89 ? -0.016 10.784 -10.386 1.00 90.81 89 LYS A N 1
ATOM 675 C CA . LYS A 1 89 ? -1.349 10.189 -10.470 1.00 90.81 89 LYS A CA 1
ATOM 676 C C . LYS A 1 89 ? -1.740 9.393 -9.229 1.00 90.81 89 LYS A C 1
ATOM 678 O O . LYS A 1 89 ? -2.893 9.446 -8.812 1.00 90.81 89 LYS A O 1
ATOM 683 N N . VAL A 1 90 ? -0.797 8.656 -8.642 1.00 92.44 90 VAL A N 1
ATOM 684 C CA . VAL A 1 90 ? -1.008 7.970 -7.359 1.00 92.44 90 VAL A CA 1
ATOM 685 C C . VAL A 1 90 ? -1.308 8.997 -6.266 1.00 92.44 90 VAL A C 1
ATOM 687 O O . VAL A 1 90 ? -2.231 8.777 -5.492 1.00 92.44 90 VAL A O 1
ATOM 690 N N . GLY A 1 91 ? -0.583 10.121 -6.237 1.00 93.00 91 GLY A N 1
ATOM 691 C CA . GLY A 1 91 ? -0.837 11.225 -5.307 1.00 93.00 91 GLY A CA 1
ATOM 692 C C . GLY A 1 91 ? -2.255 11.787 -5.421 1.00 93.00 91 GLY A C 1
ATOM 693 O O . GLY A 1 91 ? -2.958 11.843 -4.421 1.00 93.00 91 GLY A O 1
ATOM 694 N N . GLU A 1 92 ? -2.711 12.102 -6.638 1.00 90.56 92 GLU A N 1
ATOM 695 C CA . GLU A 1 92 ? -4.081 12.590 -6.880 1.00 90.56 92 GLU A CA 1
ATOM 696 C C . GLU A 1 92 ? -5.158 11.610 -6.391 1.00 90.56 92 GLU A C 1
ATOM 698 O O . GLU A 1 92 ? -6.168 12.029 -5.836 1.00 90.56 92 GLU A O 1
ATOM 703 N N . LEU A 1 93 ? -4.954 10.304 -6.601 1.00 89.00 93 LEU A N 1
ATOM 704 C CA . LEU A 1 93 ? -5.896 9.279 -6.139 1.00 89.00 93 LEU A CA 1
ATOM 705 C C . LEU A 1 93 ? -5.879 9.131 -4.616 1.00 89.00 93 LEU A C 1
ATOM 707 O O . LEU A 1 93 ? -6.911 8.845 -4.015 1.00 89.00 93 LEU A O 1
ATOM 711 N N . LEU A 1 94 ? -4.716 9.299 -3.984 1.00 90.50 94 LEU A N 1
ATOM 712 C CA . LEU A 1 94 ? -4.623 9.319 -2.527 1.00 90.50 94 LEU A CA 1
ATOM 713 C C . LEU A 1 94 ? -5.375 10.521 -1.963 1.00 90.50 94 LEU A C 1
ATOM 715 O O . LEU A 1 94 ? -6.160 10.314 -1.046 1.00 90.50 94 LEU A O 1
ATOM 719 N N . ASP A 1 95 ? -5.211 11.711 -2.550 1.00 89.19 95 ASP A N 1
ATOM 720 C CA . ASP A 1 95 ? -5.994 12.895 -2.181 1.00 89.19 95 ASP A CA 1
ATOM 721 C C . ASP A 1 95 ? -7.491 12.614 -2.319 1.00 89.19 95 ASP A C 1
ATOM 723 O O . ASP A 1 95 ? -8.204 12.666 -1.326 1.00 89.19 95 ASP A O 1
ATOM 727 N N . GLU A 1 96 ? -7.962 12.183 -3.493 1.00 85.81 96 GLU A N 1
ATOM 728 C CA . GLU A 1 96 ? -9.386 11.892 -3.733 1.00 85.81 96 GLU A CA 1
ATOM 729 C C . GLU A 1 96 ? -9.995 10.916 -2.708 1.00 85.81 96 GLU A C 1
ATOM 731 O O . GLU A 1 96 ? -11.159 11.051 -2.334 1.00 85.81 96 GLU A O 1
ATOM 736 N N . HIS A 1 97 ? -9.225 9.932 -2.238 1.00 83.06 97 HIS A N 1
ATOM 737 C CA . HIS A 1 97 ? -9.720 8.895 -1.332 1.00 83.06 97 HIS A CA 1
ATOM 738 C C . HIS A 1 97 ? -9.464 9.149 0.157 1.00 83.06 97 HIS A C 1
ATOM 740 O O . HIS A 1 97 ? -10.069 8.465 0.990 1.00 83.06 97 HIS A O 1
ATOM 746 N N . LEU A 1 98 ? -8.565 10.069 0.508 1.00 84.75 98 LEU A N 1
ATOM 747 C CA . LEU A 1 98 ? -8.212 10.370 1.895 1.00 84.75 98 LEU A CA 1
ATOM 748 C C . LEU A 1 98 ? -8.723 11.735 2.361 1.00 84.75 98 LEU A C 1
ATOM 750 O O . LEU A 1 98 ? -8.954 11.853 3.563 1.00 84.75 98 LEU A O 1
ATOM 754 N N . ASP A 1 99 ? -8.957 12.710 1.472 1.00 78.25 99 ASP A N 1
ATOM 755 C CA . ASP A 1 99 ? -9.367 14.078 1.853 1.00 78.25 99 ASP A CA 1
ATOM 756 C C . ASP A 1 99 ? -10.626 14.057 2.733 1.00 78.25 99 ASP A C 1
ATOM 758 O O . ASP A 1 99 ? -10.612 14.524 3.874 1.00 78.25 99 ASP A O 1
ATOM 762 N N . ASP A 1 100 ? -11.671 13.357 2.276 1.00 68.12 100 ASP A N 1
ATOM 763 C CA . ASP A 1 100 ? -12.946 13.224 2.995 1.00 68.12 100 ASP A CA 1
ATOM 764 C C . ASP A 1 100 ? -12.789 12.572 4.383 1.00 68.12 100 ASP A C 1
ATOM 766 O O . ASP A 1 100 ? -13.612 12.762 5.278 1.00 68.12 100 ASP A O 1
ATOM 770 N N . CYS A 1 101 ? -11.737 11.773 4.582 1.00 65.62 101 CYS A N 1
ATOM 771 C CA . CYS A 1 101 ? -11.476 11.075 5.840 1.00 65.62 101 CYS A CA 1
ATOM 772 C C . CYS A 1 101 ? -10.553 11.853 6.783 1.00 65.62 101 CYS A C 1
ATOM 774 O O . CYS A 1 101 ? -10.527 11.561 7.982 1.00 65.62 101 CYS A O 1
ATOM 776 N N . LEU A 1 102 ? -9.795 12.813 6.254 1.00 68.44 102 LEU A N 1
ATOM 777 C CA . LEU A 1 102 ? -8.934 13.710 7.019 1.00 68.44 102 LEU A CA 1
ATOM 778 C C . LEU A 1 102 ? -9.687 14.974 7.467 1.00 68.44 102 LEU A C 1
ATOM 780 O O . LEU A 1 102 ? -9.339 15.550 8.499 1.00 68.44 102 LEU A O 1
ATOM 784 N N . ASP A 1 103 ? -10.762 15.356 6.776 1.00 61.31 103 ASP A N 1
ATOM 785 C CA . ASP A 1 103 ? -11.523 16.583 7.045 1.00 61.31 103 ASP A CA 1
ATOM 786 C C . ASP A 1 103 ? -12.326 16.589 8.369 1.00 61.31 103 ASP A C 1
ATOM 788 O O . ASP A 1 103 ? -12.573 17.659 8.931 1.00 61.31 103 ASP A O 1
ATOM 792 N N . ASP A 1 104 ? -12.651 15.431 8.959 1.00 58.19 104 ASP A N 1
ATOM 793 C CA . ASP A 1 104 ? -13.400 15.332 10.236 1.00 58.19 104 ASP A CA 1
ATOM 794 C C . ASP A 1 104 ? -12.569 15.681 11.497 1.00 58.19 104 ASP A C 1
ATOM 796 O O . ASP A 1 104 ? -13.055 15.620 12.632 1.00 58.19 104 ASP A O 1
ATOM 800 N N . GLY A 1 105 ? -11.304 16.064 11.322 1.00 58.03 105 GLY A N 1
ATOM 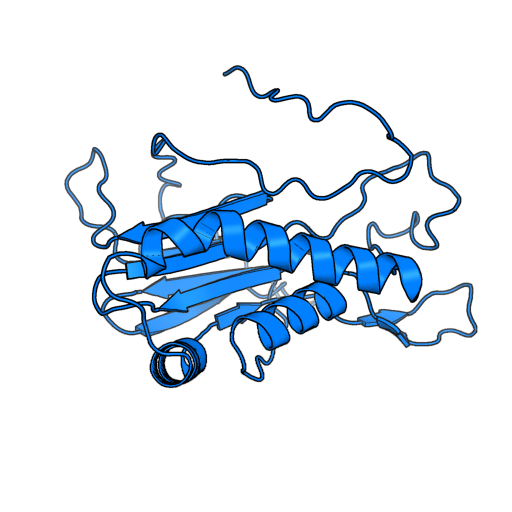801 C CA . GLY A 1 105 ? -10.385 16.396 12.408 1.00 58.03 105 GLY A CA 1
ATOM 802 C C . GLY A 1 105 ? -8.966 15.984 12.061 1.00 58.03 105 GLY A C 1
ATOM 803 O O . GLY A 1 105 ? -8.456 15.034 12.652 1.00 58.03 105 GLY A O 1
ATOM 804 N N . TYR A 1 106 ? -8.377 16.700 11.095 1.00 63.81 106 TYR A N 1
ATOM 805 C CA . TYR A 1 106 ? -7.058 16.472 10.499 1.00 63.81 106 TYR A CA 1
ATOM 806 C C . TYR A 1 106 ? -6.085 15.762 11.435 1.00 63.81 106 TYR A C 1
ATOM 808 O O . TYR A 1 106 ? -5.647 16.319 12.447 1.00 63.81 106 TYR A O 1
ATOM 816 N N . LEU A 1 107 ? -5.681 14.554 11.036 1.00 75.31 107 LEU A N 1
ATOM 817 C CA . LEU A 1 107 ? -4.411 14.016 11.492 1.00 75.31 107 LEU A CA 1
ATOM 818 C C . LEU A 1 107 ? -3.343 15.025 11.068 1.00 75.31 107 LEU A C 1
ATOM 820 O O . LEU A 1 107 ? -3.173 15.293 9.879 1.00 75.31 107 LEU A O 1
ATOM 824 N N . SER A 1 108 ? -2.636 15.607 12.033 1.00 83.38 108 SER A N 1
ATOM 825 C CA . SER A 1 108 ? -1.471 16.423 11.712 1.00 83.38 108 SER A CA 1
ATOM 826 C C . SER A 1 108 ? -0.468 15.575 10.915 1.00 83.38 108 SER A C 1
ATOM 828 O O . SER A 1 108 ? -0.447 14.347 11.077 1.00 83.38 108 SER A O 1
ATOM 830 N N . PRO A 1 109 ? 0.399 16.179 10.086 1.00 81.56 109 PRO A N 1
ATOM 831 C CA . PRO A 1 109 ? 1.436 15.435 9.372 1.00 81.56 109 PRO A CA 1
ATOM 832 C C . PRO A 1 109 ? 2.252 14.513 10.292 1.00 81.56 109 PRO A C 1
ATOM 834 O O . PRO A 1 109 ? 2.591 13.391 9.920 1.00 81.56 109 PRO A O 1
ATOM 837 N N . GLU A 1 110 ? 2.509 14.935 11.533 1.00 85.00 110 GLU A N 1
ATOM 838 C CA . GLU A 1 110 ? 3.192 14.127 12.546 1.00 85.00 110 GLU A CA 1
ATOM 839 C C . GLU A 1 110 ? 2.355 12.926 13.005 1.00 85.00 110 GLU A C 1
ATOM 841 O O . GLU A 1 110 ? 2.899 11.834 13.176 1.00 85.00 110 GLU A O 1
ATOM 846 N N . GLN A 1 111 ? 1.043 13.100 13.194 1.00 86.31 111 GLN A N 1
ATOM 847 C CA . GLN A 1 111 ? 0.139 11.998 13.536 1.00 86.31 111 GLN A CA 1
ATOM 848 C C . GLN A 1 111 ? 0.045 10.997 12.386 1.00 86.31 111 GLN A C 1
ATOM 850 O O . GLN A 1 111 ? 0.161 9.796 12.622 1.00 86.31 111 GLN A O 1
ATOM 855 N N . LEU A 1 112 ? -0.095 11.483 11.151 1.00 84.38 112 LEU A N 1
ATOM 856 C CA . LEU A 1 112 ? -0.129 10.640 9.961 1.00 84.38 112 LEU A CA 1
ATOM 857 C C . LEU A 1 112 ? 1.177 9.850 9.808 1.00 84.38 112 LEU A C 1
ATOM 859 O O . LEU A 1 112 ? 1.140 8.637 9.626 1.00 84.38 112 LEU A O 1
ATOM 863 N N . THR A 1 113 ? 2.325 10.505 9.993 1.00 86.88 113 THR A N 1
ATOM 864 C CA . THR A 1 113 ? 3.646 9.856 9.969 1.00 86.88 113 THR A CA 1
ATOM 865 C C . THR A 1 113 ? 3.759 8.780 11.056 1.00 86.88 113 THR A C 1
ATOM 867 O O . THR A 1 113 ? 4.199 7.657 10.794 1.00 86.88 113 THR A O 1
ATOM 870 N N . ALA A 1 114 ? 3.338 9.089 12.288 1.00 87.75 114 ALA A N 1
ATOM 871 C CA . ALA A 1 114 ? 3.377 8.146 13.405 1.00 87.75 114 ALA A CA 1
ATOM 872 C C . ALA A 1 114 ? 2.491 6.919 13.148 1.00 87.75 114 ALA A C 1
ATOM 874 O O . ALA A 1 114 ? 2.888 5.790 13.435 1.00 87.75 114 ALA A O 1
ATOM 875 N N . LEU A 1 115 ? 1.313 7.120 12.567 1.00 86.88 115 LEU A N 1
ATOM 876 C CA . LEU A 1 115 ? 0.391 6.057 12.184 1.00 86.88 115 LEU A CA 1
ATOM 877 C C . LEU A 1 115 ? 0.939 5.204 11.034 1.00 86.88 115 LEU A C 1
ATOM 879 O O . LEU A 1 115 ? 0.932 3.973 11.121 1.00 86.88 115 LEU A O 1
ATOM 883 N N . ALA A 1 116 ? 1.493 5.857 10.014 1.00 87.81 116 ALA A N 1
ATOM 884 C CA . ALA A 1 116 ? 2.105 5.230 8.853 1.00 87.81 116 ALA A CA 1
ATOM 885 C C . ALA A 1 116 ? 3.348 4.398 9.205 1.00 87.81 116 ALA A C 1
ATOM 887 O O . ALA A 1 116 ? 3.661 3.443 8.505 1.00 87.81 116 ALA A O 1
ATOM 888 N N . SER A 1 117 ? 4.009 4.649 10.340 1.00 88.69 117 SER A N 1
ATOM 889 C CA . SER A 1 117 ? 5.084 3.767 10.830 1.00 88.69 117 SER A CA 1
ATOM 890 C C . SER A 1 117 ? 4.637 2.316 11.090 1.00 88.69 117 SER A C 1
ATOM 892 O O . SER A 1 117 ? 5.471 1.416 11.162 1.00 88.69 117 SER A O 1
ATOM 894 N N . ARG A 1 118 ? 3.322 2.081 11.215 1.00 91.81 118 ARG A N 1
ATOM 895 C CA . ARG A 1 118 ? 2.693 0.759 11.374 1.00 91.81 118 ARG A CA 1
ATOM 896 C C . ARG A 1 118 ? 2.067 0.240 10.077 1.00 91.81 118 ARG A C 1
ATOM 898 O O . ARG A 1 118 ? 1.315 -0.734 10.111 1.00 91.81 118 ARG A O 1
ATOM 905 N N . ALA A 1 119 ? 2.299 0.922 8.960 1.00 95.69 119 ALA A N 1
ATOM 906 C CA . ALA A 1 119 ? 1.758 0.520 7.679 1.00 95.69 119 ALA A CA 1
ATOM 907 C C . ALA A 1 119 ? 2.391 -0.783 7.195 1.00 95.69 119 ALA A C 1
ATOM 909 O O . ALA A 1 119 ? 3.541 -1.102 7.501 1.00 95.69 119 ALA A O 1
ATOM 910 N N . ILE A 1 120 ? 1.635 -1.501 6.378 1.00 95.94 120 ILE A N 1
ATOM 911 C CA . ILE A 1 120 ? 2.116 -2.666 5.651 1.00 95.94 120 ILE A CA 1
ATOM 912 C C . ILE A 1 120 ? 2.029 -2.328 4.179 1.00 95.94 120 ILE A C 1
ATOM 914 O O . ILE A 1 120 ? 0.959 -1.989 3.677 1.00 95.94 120 ILE A O 1
ATOM 918 N N . VAL A 1 121 ? 3.163 -2.432 3.496 1.00 96.00 121 VAL A N 1
ATOM 919 C CA . VAL A 1 121 ? 3.242 -2.294 2.047 1.00 96.00 121 VAL A CA 1
ATOM 920 C C . VAL A 1 121 ? 3.821 -3.582 1.494 1.00 96.00 121 VAL A C 1
ATOM 922 O O . VAL A 1 121 ? 4.857 -4.056 1.956 1.00 96.00 121 VAL A O 1
ATOM 925 N N . VAL A 1 122 ? 3.150 -4.165 0.508 1.00 94.62 122 VAL A N 1
ATOM 926 C CA . VAL A 1 122 ? 3.628 -5.348 -0.206 1.00 94.62 122 VAL A CA 1
ATOM 927 C C . VAL A 1 122 ? 3.756 -5.021 -1.680 1.00 94.62 122 VAL A C 1
ATOM 929 O O . VAL A 1 122 ? 2.857 -4.437 -2.284 1.00 94.62 122 VAL A O 1
ATOM 932 N N . CYS A 1 123 ? 4.879 -5.410 -2.265 1.00 93.50 123 CYS A N 1
ATOM 933 C CA . CYS A 1 123 ? 5.060 -5.397 -3.704 1.00 93.50 123 CYS A CA 1
ATOM 934 C C . CYS A 1 123 ? 6.051 -6.502 -4.074 1.00 93.50 123 CYS A C 1
ATOM 936 O O . CYS A 1 123 ? 7.213 -6.463 -3.659 1.00 93.50 123 CYS A O 1
ATOM 938 N N . PRO A 1 124 ? 5.644 -7.494 -4.876 1.00 87.81 124 PRO A N 1
ATOM 939 C CA . PRO A 1 124 ? 6.544 -8.574 -5.260 1.00 87.81 124 PRO A CA 1
ATOM 940 C C . PRO A 1 124 ? 7.586 -8.132 -6.301 1.00 87.81 124 PRO A C 1
ATOM 942 O O . PRO A 1 124 ? 8.548 -8.864 -6.528 1.00 87.81 124 PRO A O 1
ATOM 945 N N . CYS A 1 125 ? 7.416 -6.970 -6.947 1.00 88.38 125 CYS A N 1
ATOM 946 C CA . CYS A 1 125 ? 8.281 -6.512 -8.034 1.00 88.38 125 CYS A CA 1
ATOM 947 C C . CYS A 1 125 ? 8.488 -4.989 -8.012 1.00 88.38 125 CYS A C 1
ATOM 949 O O . CYS A 1 125 ? 7.844 -4.250 -8.749 1.00 88.38 125 CYS A O 1
ATOM 951 N N . LEU A 1 126 ? 9.428 -4.526 -7.184 1.00 91.00 126 LEU A N 1
ATOM 952 C CA . LEU A 1 126 ? 9.903 -3.134 -7.224 1.00 91.00 126 LEU A CA 1
ATOM 953 C C . LEU A 1 126 ? 10.904 -2.899 -8.359 1.00 91.00 126 LEU A C 1
ATOM 955 O O . LEU A 1 126 ? 10.965 -1.826 -8.945 1.00 91.00 126 LEU A O 1
ATOM 959 N N . LYS A 1 127 ? 11.703 -3.918 -8.666 1.00 90.56 127 LYS A N 1
ATOM 960 C CA . LYS A 1 127 ? 12.792 -3.856 -9.632 1.00 90.56 127 LYS A CA 1
ATOM 961 C C . LYS A 1 127 ? 12.646 -4.969 -10.660 1.00 90.56 127 LYS A C 1
ATOM 963 O O . LYS A 1 127 ? 12.159 -6.058 -10.339 1.00 90.56 127 LYS A O 1
ATOM 968 N N . LYS A 1 128 ? 13.084 -4.713 -11.891 1.00 86.06 128 LYS A N 1
ATOM 969 C CA . LYS A 1 128 ? 13.038 -5.678 -12.991 1.00 86.06 128 LYS A CA 1
ATOM 970 C C . LYS A 1 128 ? 14.289 -5.577 -13.854 1.00 86.06 128 LYS A C 1
ATOM 972 O O . LYS A 1 128 ? 14.704 -4.488 -14.234 1.00 86.06 128 LYS A O 1
ATOM 977 N N . LYS A 1 129 ? 14.864 -6.729 -14.199 1.00 82.94 129 LYS A N 1
ATOM 978 C CA . LYS A 1 129 ? 15.875 -6.820 -15.257 1.00 82.94 129 LYS A CA 1
ATOM 979 C C . LYS A 1 129 ? 15.197 -6.759 -16.618 1.00 82.94 129 LYS A C 1
ATOM 981 O O . LYS A 1 129 ? 14.242 -7.506 -16.851 1.00 82.94 129 LYS A O 1
ATOM 986 N N . VAL A 1 130 ? 15.684 -5.872 -17.478 1.00 77.44 130 VAL A N 1
ATOM 987 C CA . VAL A 1 130 ? 15.202 -5.709 -18.852 1.00 77.44 130 VAL A CA 1
ATOM 988 C C . VAL A 1 130 ? 16.223 -6.350 -19.787 1.00 77.44 130 VAL A C 1
ATOM 990 O O . VAL A 1 130 ? 17.357 -5.885 -19.872 1.00 77.44 130 VAL A O 1
ATOM 993 N N . ASP A 1 131 ? 15.822 -7.426 -20.467 1.00 72.88 131 ASP A N 1
ATOM 994 C CA . ASP A 1 131 ? 16.716 -8.245 -21.304 1.00 72.88 131 ASP A CA 1
ATOM 995 C C . ASP A 1 131 ? 17.383 -7.433 -22.435 1.00 72.88 131 ASP A C 1
ATOM 997 O O . ASP A 1 131 ? 18.509 -7.725 -22.828 1.00 72.88 131 ASP A O 1
ATOM 1001 N N . ASP A 1 132 ? 16.720 -6.377 -22.921 1.00 69.88 132 ASP A N 1
ATOM 1002 C CA . ASP A 1 132 ? 17.181 -5.555 -24.050 1.00 69.88 132 ASP A CA 1
ATOM 1003 C C . ASP A 1 132 ? 18.143 -4.412 -23.658 1.00 69.88 132 ASP A C 1
ATOM 1005 O O . ASP A 1 132 ? 18.623 -3.684 -24.529 1.00 69.88 132 ASP A O 1
ATOM 1009 N N . VAL A 1 133 ? 18.419 -4.214 -22.362 1.00 65.94 133 VAL A N 1
ATOM 1010 C CA . VAL A 1 133 ? 19.274 -3.124 -21.852 1.00 65.94 133 VAL A CA 1
ATOM 1011 C C . VAL A 1 133 ? 20.327 -3.699 -20.908 1.00 65.94 133 VAL A C 1
ATOM 1013 O O . VAL A 1 133 ? 20.214 -3.559 -19.695 1.00 65.94 133 VAL A O 1
ATOM 1016 N N . ASP A 1 134 ? 21.330 -4.385 -21.465 1.00 71.31 134 ASP A N 1
ATOM 1017 C CA . ASP A 1 134 ? 22.521 -4.893 -20.753 1.00 71.31 134 ASP A CA 1
ATOM 1018 C C . ASP A 1 134 ? 22.229 -5.630 -19.422 1.00 71.31 134 ASP A C 1
ATOM 1020 O O . ASP A 1 134 ? 23.037 -5.601 -18.493 1.00 71.31 134 ASP A O 1
ATOM 1024 N N . GLU A 1 135 ? 21.059 -6.271 -19.302 1.00 72.44 135 GLU A N 1
ATOM 1025 C CA . GLU A 1 135 ? 20.551 -6.887 -18.064 1.00 72.44 135 GLU A CA 1
ATOM 1026 C C . GLU A 1 135 ? 20.504 -5.942 -16.844 1.00 72.44 135 GLU A C 1
ATOM 1028 O O . GLU A 1 135 ? 20.505 -6.394 -15.689 1.00 72.44 135 GLU A O 1
ATOM 1033 N N . GLN A 1 136 ? 20.449 -4.626 -17.072 1.00 81.38 136 GLN A N 1
ATOM 1034 C CA . GLN A 1 136 ? 20.375 -3.650 -15.998 1.00 81.38 136 GLN A CA 1
ATOM 1035 C C . GLN A 1 136 ? 19.047 -3.786 -15.251 1.00 81.38 136 GLN A C 1
ATOM 1037 O O . GLN A 1 136 ? 17.967 -3.944 -15.826 1.00 81.38 136 GLN A O 1
ATOM 1042 N N . GLU A 1 137 ? 19.144 -3.715 -13.928 1.00 88.19 137 GLU A N 1
ATOM 1043 C CA . GLU A 1 137 ? 17.989 -3.675 -13.051 1.00 88.19 137 GLU A CA 1
ATOM 1044 C C . GLU A 1 137 ? 17.399 -2.259 -13.042 1.00 88.19 137 GLU A C 1
ATOM 1046 O O . GLU A 1 137 ? 18.068 -1.291 -12.673 1.00 88.19 137 GLU A O 1
ATOM 1051 N N . MET A 1 138 ? 16.150 -2.148 -13.484 1.00 88.56 138 MET A N 1
ATOM 1052 C CA . MET A 1 138 ? 15.395 -0.902 -13.582 1.00 88.56 138 MET A CA 1
ATOM 1053 C C . MET A 1 138 ? 14.233 -0.893 -12.589 1.00 88.56 138 MET A C 1
ATOM 1055 O O . MET A 1 138 ? 13.762 -1.949 -12.158 1.00 88.56 138 MET A O 1
ATOM 1059 N N . ASP A 1 139 ? 13.766 0.302 -12.233 1.00 91.75 139 ASP A N 1
ATOM 1060 C CA . ASP A 1 139 ? 12.552 0.479 -11.438 1.00 91.75 139 ASP A CA 1
ATOM 1061 C C . ASP A 1 139 ? 11.316 0.045 -12.225 1.00 91.75 139 ASP A C 1
ATOM 1063 O O . ASP A 1 139 ? 11.055 0.519 -13.329 1.00 91.75 139 ASP A O 1
ATOM 1067 N N . ALA A 1 140 ? 10.562 -0.889 -11.652 1.00 90.38 140 ALA A N 1
ATOM 1068 C CA . ALA A 1 140 ? 9.235 -1.232 -12.136 1.00 90.38 140 ALA A CA 1
ATOM 1069 C C . ALA A 1 140 ? 8.208 -0.239 -11.574 1.00 90.38 140 ALA A C 1
ATOM 1071 O O . ALA A 1 140 ? 8.475 0.474 -10.606 1.00 90.38 140 ALA A O 1
ATOM 1072 N N . SER A 1 141 ? 7.003 -0.234 -12.138 1.00 90.25 141 SER A N 1
ATOM 1073 C CA . SER A 1 141 ? 5.867 0.580 -11.675 1.00 90.25 141 SER A CA 1
ATOM 1074 C C . SER A 1 141 ? 5.649 0.539 -10.152 1.00 90.25 141 SER A C 1
ATOM 1076 O O . SER A 1 141 ? 5.368 1.567 -9.539 1.00 90.25 141 SER A O 1
ATOM 1078 N N . GLY A 1 142 ? 5.860 -0.619 -9.514 1.00 92.62 142 GLY A N 1
ATOM 1079 C CA . GLY A 1 142 ? 5.765 -0.777 -8.062 1.00 92.62 142 GLY A CA 1
ATOM 1080 C C . GLY A 1 142 ? 6.714 0.124 -7.258 1.00 92.62 142 GLY A C 1
ATOM 1081 O O . GLY A 1 142 ? 6.327 0.600 -6.192 1.00 92.62 142 GLY A O 1
ATOM 1082 N N . ALA A 1 143 ? 7.923 0.408 -7.759 1.00 94.50 143 ALA A N 1
ATOM 1083 C CA . ALA A 1 143 ? 8.861 1.319 -7.098 1.00 94.50 143 ALA A CA 1
ATOM 1084 C C . ALA A 1 143 ? 8.382 2.775 -7.138 1.00 94.50 143 ALA A C 1
ATOM 1086 O O . ALA A 1 143 ? 8.440 3.459 -6.121 1.00 94.50 143 ALA A O 1
ATOM 1087 N N . TYR A 1 144 ? 7.835 3.220 -8.268 1.00 94.88 144 TYR A N 1
ATOM 1088 C CA . TYR A 1 144 ? 7.267 4.563 -8.405 1.00 94.88 144 TYR A CA 1
ATOM 1089 C C . TYR A 1 144 ? 5.999 4.743 -7.558 1.00 94.88 144 TYR A C 1
ATOM 1091 O O . TYR A 1 144 ? 5.813 5.784 -6.936 1.00 94.88 144 TYR A O 1
ATOM 1099 N N . ILE A 1 145 ? 5.152 3.712 -7.451 1.00 95.50 145 ILE A N 1
ATOM 1100 C CA . ILE A 1 145 ? 4.006 3.739 -6.527 1.00 95.50 145 ILE A CA 1
ATOM 1101 C C . ILE A 1 145 ? 4.490 3.825 -5.074 1.00 95.50 145 ILE A C 1
ATOM 1103 O O . ILE A 1 145 ? 3.949 4.607 -4.297 1.00 95.50 145 ILE A O 1
ATOM 1107 N N . LEU A 1 146 ? 5.523 3.064 -4.696 1.00 95.94 146 LEU A N 1
ATOM 1108 C CA . LEU A 1 146 ? 6.120 3.151 -3.361 1.00 95.94 146 LEU A CA 1
ATOM 1109 C C . LEU A 1 146 ? 6.690 4.551 -3.082 1.00 95.94 146 LEU A C 1
ATOM 1111 O O . LEU A 1 146 ? 6.520 5.069 -1.981 1.00 95.94 146 LEU A O 1
ATOM 1115 N N . GLU A 1 147 ? 7.331 5.175 -4.070 1.00 96.62 147 GLU A N 1
ATOM 1116 C CA . GLU A 1 147 ? 7.819 6.554 -3.976 1.00 96.62 147 GLU A CA 1
ATOM 1117 C C . GLU A 1 147 ? 6.674 7.548 -3.753 1.00 96.62 147 GLU A C 1
ATOM 1119 O O . GLU A 1 147 ? 6.759 8.383 -2.852 1.00 96.62 147 GLU A O 1
ATOM 1124 N N . ALA A 1 148 ? 5.574 7.413 -4.496 1.00 95.88 148 ALA A N 1
ATOM 1125 C CA . ALA A 1 148 ? 4.388 8.244 -4.314 1.00 95.88 148 ALA A CA 1
ATOM 1126 C C . ALA A 1 148 ? 3.782 8.094 -2.913 1.00 95.88 148 ALA A C 1
ATOM 1128 O O . ALA A 1 148 ? 3.467 9.089 -2.264 1.00 95.88 148 ALA A O 1
ATOM 1129 N N . LEU A 1 149 ? 3.682 6.860 -2.410 1.00 95.56 149 LEU A N 1
ATOM 1130 C CA . LEU A 1 149 ? 3.212 6.579 -1.052 1.00 95.56 149 LEU A CA 1
ATOM 1131 C C . LEU A 1 149 ? 4.129 7.217 0.003 1.00 95.56 149 LEU A C 1
ATOM 1133 O O . LEU A 1 149 ? 3.643 7.849 0.938 1.00 95.56 149 LEU A O 1
ATOM 1137 N N . ASN A 1 150 ? 5.449 7.103 -0.156 1.00 95.56 150 ASN A N 1
ATOM 1138 C CA . ASN A 1 150 ? 6.420 7.727 0.747 1.00 95.56 150 ASN A CA 1
ATOM 1139 C C . ASN A 1 150 ? 6.290 9.253 0.771 1.00 95.56 150 ASN A C 1
ATOM 1141 O O . ASN A 1 150 ? 6.304 9.863 1.843 1.00 95.56 150 ASN A O 1
ATOM 1145 N N . ALA A 1 151 ? 6.143 9.864 -0.409 1.00 94.12 151 ALA A N 1
ATOM 1146 C CA . ALA A 1 151 ? 5.952 11.302 -0.542 1.00 94.12 151 ALA A CA 1
ATOM 1147 C C . ALA A 1 151 ? 4.652 11.759 0.133 1.00 94.12 151 ALA A C 1
ATOM 1149 O O . ALA A 1 151 ? 4.678 12.730 0.889 1.00 94.12 151 ALA A O 1
ATOM 1150 N N . TYR A 1 152 ? 3.555 11.030 -0.093 1.00 92.44 152 TYR A N 1
ATOM 1151 C CA . TYR A 1 152 ? 2.228 11.349 0.430 1.00 92.44 152 TYR A CA 1
ATOM 1152 C C . TYR A 1 152 ? 2.149 11.248 1.957 1.00 92.44 152 TYR A C 1
ATOM 1154 O O . TYR A 1 152 ? 1.733 12.179 2.637 1.00 92.44 152 TYR A O 1
ATOM 1162 N N . PHE A 1 153 ? 2.595 10.124 2.520 1.00 90.38 153 PHE A N 1
ATOM 1163 C CA . PHE A 1 153 ? 2.518 9.865 3.961 1.00 90.38 153 PHE A CA 1
ATOM 1164 C C . PHE A 1 153 ? 3.700 10.452 4.750 1.00 90.38 153 PHE A C 1
ATOM 1166 O O . PHE A 1 153 ? 3.816 10.196 5.950 1.00 90.38 153 PHE A O 1
ATOM 1173 N N . HIS A 1 154 ? 4.587 11.203 4.087 1.00 91.31 154 HIS A N 1
ATOM 1174 C CA . HIS A 1 154 ? 5.793 11.804 4.667 1.00 91.31 154 HIS A CA 1
ATOM 1175 C C . HIS A 1 154 ? 6.639 10.813 5.484 1.00 91.31 154 HIS A C 1
ATOM 1177 O O . HIS A 1 154 ? 7.165 11.130 6.552 1.00 91.31 154 HIS A O 1
ATOM 1183 N N . THR A 1 155 ? 6.775 9.591 4.973 1.00 91.88 155 THR A N 1
ATOM 1184 C CA . THR A 1 155 ? 7.453 8.488 5.660 1.00 91.88 155 THR A CA 1
ATOM 1185 C C . THR A 1 155 ? 8.269 7.649 4.683 1.00 91.88 155 THR A C 1
ATOM 1187 O O . THR A 1 155 ? 8.199 7.829 3.470 1.00 91.88 155 THR A O 1
ATOM 1190 N N . THR A 1 156 ? 9.051 6.717 5.220 1.00 93.94 156 THR A N 1
ATOM 1191 C CA . THR A 1 156 ? 9.825 5.758 4.431 1.00 93.94 156 THR A CA 1
ATOM 1192 C C . THR A 1 156 ? 9.268 4.360 4.648 1.00 93.94 156 THR A C 1
ATOM 1194 O O . THR A 1 156 ? 9.661 3.653 5.576 1.00 93.94 156 THR A O 1
ATOM 1197 N N . PHE A 1 157 ? 8.363 3.947 3.772 1.00 93.38 157 PHE A N 1
ATOM 1198 C CA . PHE A 1 157 ? 7.907 2.574 3.678 1.00 93.38 157 PHE A CA 1
ATOM 1199 C C . PHE A 1 157 ? 8.973 1.684 3.045 1.00 93.38 157 PHE A C 1
ATOM 1201 O O . PHE A 1 157 ? 9.627 2.031 2.058 1.00 93.38 157 PHE A O 1
ATOM 1208 N N . THR A 1 158 ? 9.080 0.474 3.581 1.00 92.81 158 THR A N 1
ATOM 1209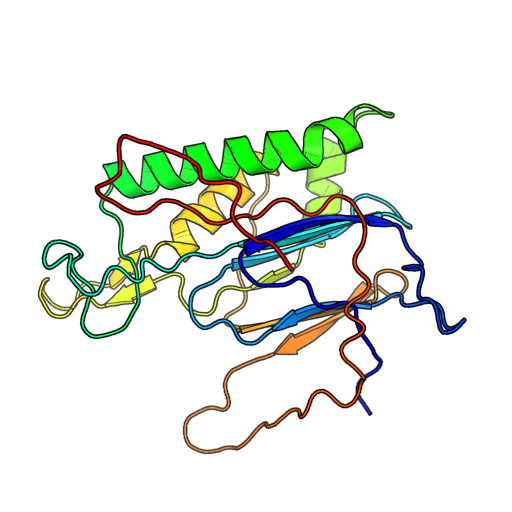 C CA . THR A 1 158 ? 9.745 -0.652 2.933 1.00 92.81 158 THR A CA 1
ATOM 1210 C C . THR A 1 158 ? 8.675 -1.620 2.459 1.00 92.81 158 THR A C 1
ATOM 1212 O O . THR A 1 158 ? 7.891 -2.102 3.276 1.00 92.81 158 THR A O 1
ATOM 1215 N N . ALA A 1 159 ? 8.629 -1.909 1.158 1.00 93.06 159 ALA A N 1
ATOM 1216 C CA . ALA A 1 159 ? 7.695 -2.904 0.651 1.00 93.06 159 ALA A CA 1
ATOM 1217 C C . ALA A 1 159 ? 8.252 -4.319 0.844 1.00 93.06 159 ALA A C 1
ATOM 1219 O O . ALA A 1 159 ? 9.373 -4.632 0.438 1.00 93.06 159 ALA A O 1
ATOM 1220 N N . GLU A 1 160 ? 7.442 -5.184 1.442 1.00 94.19 160 GLU A N 1
ATOM 1221 C CA . GLU A 1 160 ? 7.723 -6.607 1.569 1.00 94.19 160 GLU A CA 1
ATOM 1222 C C . GLU A 1 160 ? 7.537 -7.308 0.218 1.00 94.19 160 GLU A C 1
ATOM 1224 O O . GLU A 1 160 ? 6.571 -7.057 -0.512 1.00 94.19 160 GLU A O 1
ATOM 1229 N N . SER A 1 161 ? 8.434 -8.245 -0.102 1.00 92.44 161 SER A N 1
ATOM 1230 C CA . SER A 1 161 ? 8.302 -9.095 -1.291 1.00 92.44 161 SER A CA 1
ATOM 1231 C C . SER A 1 161 ? 7.238 -10.175 -1.047 1.00 92.44 161 SER A C 1
ATOM 1233 O O . SER A 1 161 ? 7.522 -11.300 -0.628 1.00 92.44 161 SER A O 1
ATOM 1235 N N . ALA A 1 162 ? 5.981 -9.791 -1.254 1.00 92.56 162 ALA A N 1
ATOM 1236 C CA . ALA A 1 162 ? 4.783 -10.603 -1.073 1.00 92.56 162 ALA A CA 1
ATOM 1237 C C . ALA A 1 162 ? 3.730 -10.213 -2.123 1.00 92.56 162 ALA A C 1
ATOM 1239 O O . ALA A 1 162 ? 3.755 -9.106 -2.652 1.00 92.56 162 ALA A O 1
ATOM 1240 N N . HIS A 1 163 ? 2.803 -11.118 -2.428 1.00 91.94 163 HIS A N 1
ATOM 1241 C CA . HIS A 1 163 ? 1.708 -10.905 -3.383 1.00 91.94 163 HIS A CA 1
ATOM 1242 C C . HIS A 1 163 ? 0.381 -10.534 -2.707 1.00 91.94 163 HIS A C 1
ATOM 1244 O O . HIS A 1 163 ? -0.692 -10.632 -3.311 1.00 91.94 163 HIS A O 1
ATOM 1250 N N . GLY A 1 164 ? 0.439 -10.227 -1.414 1.00 94.31 164 GLY A N 1
ATOM 1251 C CA . GLY A 1 164 ? -0.711 -9.909 -0.593 1.00 94.31 164 GLY A CA 1
ATOM 1252 C C . GLY A 1 164 ? -0.400 -9.959 0.895 1.00 94.31 164 GLY A C 1
ATOM 1253 O O . GLY A 1 164 ? 0.689 -10.362 1.311 1.00 94.31 164 GLY A O 1
ATOM 1254 N N . PHE A 1 165 ? -1.385 -9.570 1.686 1.00 95.31 165 PHE A N 1
ATOM 1255 C CA . PHE A 1 165 ? -1.350 -9.605 3.141 1.00 95.31 165 PHE A CA 1
ATOM 1256 C C . PHE A 1 165 ? -2.764 -9.765 3.697 1.00 95.31 165 PHE A C 1
ATOM 1258 O O . PHE A 1 165 ? -3.738 -9.479 3.001 1.00 95.31 165 PHE A O 1
ATOM 1265 N N . ALA A 1 166 ? -2.872 -10.123 4.972 1.00 96.12 166 ALA A N 1
ATOM 1266 C CA . ALA A 1 166 ? -4.076 -9.933 5.774 1.00 96.12 166 ALA A CA 1
ATOM 1267 C C . ALA A 1 166 ? -3.683 -9.351 7.135 1.00 96.12 166 ALA A C 1
ATOM 1269 O O . ALA A 1 166 ? -2.754 -9.849 7.759 1.00 96.12 166 ALA A O 1
ATOM 1270 N N . VAL A 1 167 ? -4.370 -8.301 7.584 1.00 96.06 167 VAL A N 1
ATOM 1271 C CA . VAL A 1 167 ? -4.094 -7.584 8.837 1.00 96.06 167 VAL A CA 1
ATOM 1272 C C . VAL A 1 167 ? -5.349 -7.561 9.679 1.00 96.06 167 VAL A C 1
ATOM 1274 O O . VAL A 1 167 ? -6.387 -7.102 9.209 1.00 96.06 167 VAL A O 1
ATOM 1277 N N . ASN A 1 168 ? -5.256 -8.012 10.925 1.00 96.38 168 ASN A N 1
ATOM 1278 C CA . ASN A 1 168 ? -6.298 -7.807 11.915 1.00 96.38 168 ASN A CA 1
ATOM 1279 C C . ASN A 1 168 ? -6.150 -6.406 12.521 1.00 96.38 168 ASN A C 1
ATOM 1281 O O . ASN A 1 168 ? -5.205 -6.144 13.260 1.00 96.38 168 ASN A O 1
ATOM 1285 N N . HIS A 1 169 ? -7.087 -5.509 12.226 1.00 96.00 169 HIS A N 1
ATOM 1286 C CA . HIS A 1 169 ? -7.035 -4.115 12.660 1.00 96.00 169 HIS A CA 1
ATOM 1287 C C . HIS A 1 169 ? -7.027 -3.964 14.189 1.00 96.00 169 HIS A C 1
ATOM 1289 O O . HIS A 1 169 ? -6.326 -3.108 14.718 1.00 96.00 169 HIS A O 1
ATOM 1295 N N . ASN A 1 170 ? -7.752 -4.832 14.903 1.00 94.75 170 ASN A N 1
ATOM 1296 C CA . ASN A 1 170 ? -7.882 -4.763 16.359 1.00 94.75 170 ASN A CA 1
ATOM 1297 C C . ASN A 1 170 ? -6.613 -5.238 17.090 1.00 94.75 170 ASN A C 1
ATOM 1299 O O . ASN A 1 170 ? -6.220 -4.658 18.097 1.00 94.75 170 ASN A O 1
ATOM 1303 N N . THR A 1 171 ? -5.969 -6.307 16.608 1.00 94.94 171 THR A N 1
ATOM 1304 C CA . THR A 1 171 ? -4.776 -6.870 17.271 1.00 94.94 171 THR A CA 1
ATOM 1305 C C . THR A 1 171 ? -3.457 -6.372 16.682 1.00 94.94 171 THR A C 1
ATOM 1307 O O . THR A 1 171 ? -2.420 -6.497 17.330 1.00 94.94 171 THR A O 1
ATOM 1310 N N . GLY A 1 172 ? -3.472 -5.833 15.461 1.00 94.12 172 GLY A N 1
ATOM 1311 C CA . GLY A 1 172 ? -2.274 -5.497 14.689 1.00 94.12 172 GLY A CA 1
ATOM 1312 C C . GLY A 1 172 ? -1.512 -6.716 14.156 1.00 94.12 172 GLY A C 1
ATOM 1313 O O . GLY A 1 172 ? -0.468 -6.555 13.525 1.00 94.12 172 GLY A O 1
ATOM 1314 N N . GLU A 1 173 ? -2.005 -7.934 14.399 1.00 95.00 173 GLU A N 1
ATOM 1315 C CA . GLU A 1 173 ? -1.428 -9.159 13.843 1.00 95.00 173 GLU A CA 1
ATOM 1316 C C . GLU A 1 173 ? -1.636 -9.193 12.329 1.00 95.00 173 GLU A C 1
ATOM 1318 O O . GLU A 1 173 ? -2.710 -8.835 11.835 1.00 95.00 173 GLU A O 1
ATOM 1323 N N . TYR A 1 174 ? -0.628 -9.652 11.588 1.00 95.56 174 TYR A N 1
ATOM 1324 C CA . TYR A 1 174 ? -0.723 -9.760 10.140 1.00 95.56 174 TYR A CA 1
ATOM 1325 C C . TYR A 1 174 ? 0.016 -10.970 9.578 1.00 95.56 174 TYR A C 1
ATOM 1327 O O . TYR A 1 174 ? 1.020 -11.425 10.127 1.00 95.56 174 TYR A O 1
ATOM 1335 N N . ASP A 1 175 ? -0.478 -11.435 8.436 1.00 94.19 175 ASP A N 1
ATOM 1336 C CA . ASP A 1 175 ? 0.108 -12.485 7.616 1.00 94.19 175 ASP A CA 1
ATOM 1337 C C . ASP A 1 175 ? 0.503 -11.912 6.252 1.00 94.19 175 ASP A C 1
ATOM 1339 O O . ASP A 1 175 ? -0.195 -11.070 5.685 1.00 94.19 175 ASP A O 1
ATOM 1343 N N . LEU A 1 176 ? 1.619 -12.393 5.702 1.00 93.44 176 LEU A N 1
ATOM 1344 C CA . LEU A 1 176 ? 2.082 -12.046 4.357 1.00 93.44 176 LEU A CA 1
ATOM 1345 C C . LEU A 1 176 ? 1.920 -13.246 3.432 1.00 93.44 176 LEU A C 1
ATOM 1347 O O . LEU A 1 176 ? 2.421 -14.336 3.719 1.00 93.44 176 LEU A O 1
ATOM 1351 N N . PHE A 1 177 ? 1.283 -13.034 2.285 1.00 92.00 177 PHE A N 1
ATOM 1352 C CA . PHE A 1 177 ? 1.096 -14.075 1.285 1.00 92.00 177 PHE A CA 1
ATOM 1353 C C . PHE A 1 177 ? 2.241 -14.021 0.275 1.00 92.00 177 PHE A C 1
ATOM 1355 O O . PHE A 1 177 ? 2.370 -13.067 -0.491 1.00 92.00 177 PHE A O 1
ATOM 1362 N N . ARG A 1 178 ? 3.112 -15.029 0.291 1.00 90.56 178 ARG A N 1
ATOM 1363 C CA . ARG A 1 178 ? 4.294 -15.100 -0.578 1.00 90.56 178 ARG A CA 1
ATOM 1364 C C . ARG A 1 178 ? 4.106 -16.187 -1.624 1.00 90.56 178 ARG A C 1
ATOM 1366 O O . ARG A 1 178 ? 3.519 -17.226 -1.331 1.00 90.56 178 ARG A O 1
ATOM 1373 N N . PHE A 1 179 ? 4.667 -15.978 -2.816 1.00 82.31 179 PHE A N 1
ATOM 1374 C CA . PHE A 1 179 ? 4.724 -17.045 -3.809 1.00 82.31 179 PHE A CA 1
ATOM 1375 C C . PHE A 1 179 ? 5.490 -18.228 -3.220 1.00 82.31 179 PHE A C 1
ATOM 1377 O O . PHE A 1 179 ? 6.598 -18.068 -2.703 1.00 82.31 179 PHE A O 1
ATOM 1384 N N . ALA A 1 180 ? 4.902 -19.415 -3.334 1.00 78.88 180 ALA A N 1
ATOM 1385 C CA . ALA A 1 180 ? 5.622 -20.665 -3.198 1.00 78.88 180 ALA A CA 1
ATOM 1386 C C . ALA A 1 180 ? 6.901 -20.585 -4.046 1.00 78.88 180 ALA A C 1
ATOM 1388 O O . ALA A 1 180 ? 6.831 -20.448 -5.270 1.00 78.88 180 ALA A O 1
ATOM 1389 N N . GLY A 1 181 ? 8.075 -20.630 -3.408 1.00 63.09 181 GLY A N 1
ATOM 1390 C CA . GLY A 1 181 ? 9.323 -20.819 -4.143 1.00 63.09 181 GLY A CA 1
ATOM 1391 C C . GLY A 1 181 ? 9.199 -22.073 -5.012 1.00 63.09 181 GLY A C 1
ATOM 1392 O O . GLY A 1 181 ? 8.445 -22.986 -4.673 1.00 63.09 181 GLY A O 1
ATOM 1393 N N . SER A 1 182 ? 9.935 -22.139 -6.119 1.00 45.59 182 SER A N 1
ATOM 1394 C CA . SER A 1 182 ? 9.879 -23.187 -7.156 1.00 45.59 182 SER A CA 1
ATOM 1395 C C . SER A 1 182 ? 10.156 -24.640 -6.697 1.00 45.59 182 SER A C 1
ATOM 1397 O O . SER A 1 182 ? 10.416 -25.506 -7.526 1.00 45.59 182 SER A O 1
ATOM 1399 N N . GLY A 1 183 ? 10.069 -24.944 -5.398 1.00 44.94 183 GLY A N 1
ATOM 1400 C CA . GLY A 1 183 ? 10.166 -26.286 -4.826 1.00 44.94 183 GLY A CA 1
ATOM 1401 C C . GLY A 1 183 ? 9.279 -26.566 -3.605 1.00 44.94 183 GLY A C 1
ATOM 1402 O O . GLY A 1 183 ? 9.474 -27.601 -2.976 1.00 44.94 183 GLY A O 1
ATOM 1403 N N . GLY A 1 184 ? 8.321 -25.707 -3.238 1.00 37.16 184 GLY A N 1
ATOM 1404 C CA . GLY A 1 184 ? 7.450 -25.980 -2.089 1.00 37.16 184 GLY A CA 1
ATOM 1405 C C . GLY A 1 184 ? 6.093 -25.316 -2.217 1.00 37.16 184 GLY A C 1
ATOM 1406 O O . GLY A 1 184 ? 5.994 -24.105 -2.061 1.00 37.16 184 GLY A O 1
ATOM 1407 N N . VAL A 1 185 ? 5.060 -26.116 -2.491 1.00 42.97 185 VAL A N 1
ATOM 1408 C CA . VAL A 1 185 ? 3.656 -25.693 -2.470 1.00 42.97 185 VAL A CA 1
ATOM 1409 C C . VAL A 1 185 ? 3.361 -25.045 -1.119 1.00 42.97 185 VAL A C 1
ATOM 1411 O O . VAL A 1 185 ? 3.396 -25.710 -0.086 1.00 42.97 185 VAL A O 1
ATOM 1414 N N . VAL A 1 186 ? 3.056 -23.753 -1.134 1.00 44.69 186 VAL A N 1
ATOM 1415 C CA . VAL A 1 186 ? 2.253 -23.128 -0.086 1.00 44.69 186 VAL A CA 1
ATOM 1416 C C . VAL A 1 186 ? 0.994 -22.622 -0.775 1.00 44.69 186 VAL A C 1
ATOM 1418 O O . VAL A 1 186 ? 0.850 -21.443 -1.082 1.00 44.69 186 VAL A O 1
ATOM 1421 N N . GLU A 1 187 ? 0.109 -23.563 -1.096 1.00 42.03 187 GLU A N 1
ATOM 1422 C CA . GLU A 1 187 ? -1.305 -23.264 -1.278 1.00 42.03 187 GLU A CA 1
ATOM 1423 C C . GLU A 1 187 ? -1.855 -22.927 0.107 1.00 42.03 187 GLU A C 1
ATOM 1425 O O . GLU A 1 187 ? -2.057 -23.804 0.945 1.00 42.03 187 GLU A O 1
ATOM 1430 N N . PHE A 1 188 ? -2.085 -21.643 0.363 1.00 45.12 188 PHE A N 1
ATOM 1431 C CA . PHE A 1 188 ? -3.232 -21.304 1.186 1.00 45.12 188 PHE A CA 1
ATOM 1432 C C . PHE A 1 188 ? -4.422 -21.253 0.237 1.00 45.12 188 PHE A C 1
ATOM 1434 O O . PHE A 1 188 ? -4.610 -20.273 -0.481 1.00 45.12 188 PHE A O 1
ATOM 1441 N N . GLU A 1 189 ? -5.216 -22.325 0.222 1.00 38.62 189 GLU A N 1
ATOM 1442 C CA . GLU A 1 189 ? -6.623 -22.167 -0.126 1.00 38.62 189 GLU A CA 1
ATOM 1443 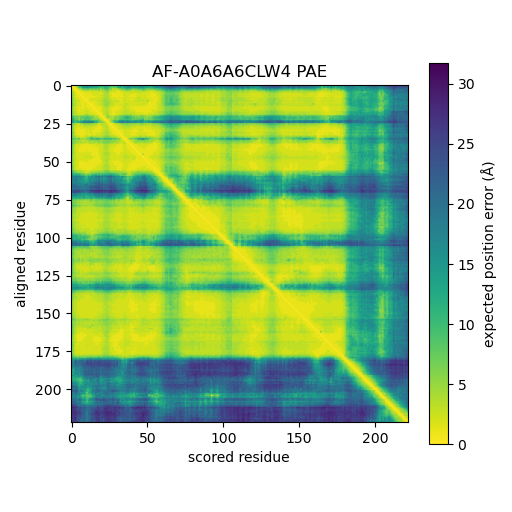C C . GLU A 1 189 ? -7.190 -21.114 0.840 1.00 38.62 189 GLU A C 1
ATOM 1445 O O . GLU A 1 189 ? -6.986 -21.251 2.055 1.00 38.62 189 GLU A O 1
ATOM 1450 N N . PRO A 1 190 ? -7.837 -20.038 0.358 1.00 41.50 190 PRO A N 1
ATOM 1451 C CA . PRO A 1 190 ? -8.524 -19.114 1.246 1.00 41.50 190 PRO A CA 1
ATOM 1452 C C . PRO A 1 190 ? -9.594 -19.912 2.000 1.00 41.50 190 PRO A C 1
ATOM 1454 O O . PRO A 1 190 ? -10.652 -20.221 1.467 1.00 41.50 190 PRO A O 1
ATOM 1457 N N . ALA A 1 191 ? -9.314 -20.289 3.250 1.00 37.06 191 ALA A N 1
ATOM 1458 C CA . ALA A 1 191 ? -10.218 -21.101 4.066 1.00 37.06 191 ALA A CA 1
ATOM 1459 C C . ALA A 1 191 ? -11.361 -20.272 4.683 1.00 37.06 191 ALA A C 1
ATOM 1461 O O . ALA A 1 191 ? -11.935 -20.658 5.699 1.00 37.06 191 ALA A O 1
ATOM 1462 N N . GLY A 1 192 ? -11.685 -19.125 4.092 1.00 37.81 192 GLY A N 1
ATOM 1463 C CA . GLY A 1 192 ? -12.787 -18.265 4.493 1.00 37.81 192 GLY A CA 1
ATOM 1464 C C . GLY A 1 192 ? -13.497 -17.777 3.244 1.00 37.81 192 GLY A C 1
ATOM 1465 O O . GLY A 1 192 ? -12.836 -17.392 2.282 1.00 37.81 192 GLY A O 1
ATOM 1466 N N . ALA A 1 193 ? -14.829 -17.835 3.257 1.00 36.03 193 ALA A N 1
ATOM 1467 C CA . ALA A 1 193 ? -15.664 -17.286 2.202 1.00 36.03 193 ALA A CA 1
ATOM 1468 C C . ALA A 1 193 ? -15.187 -15.867 1.850 1.00 36.03 193 ALA A C 1
ATOM 1470 O O . ALA A 1 193 ? -15.040 -15.024 2.738 1.00 36.03 193 ALA A O 1
ATOM 1471 N N . GLU A 1 194 ? -14.916 -15.613 0.568 1.00 41.44 194 GLU A N 1
ATOM 1472 C CA . GLU A 1 194 ? -14.753 -14.249 0.078 1.00 41.44 194 GLU A CA 1
ATOM 1473 C C . GLU A 1 194 ? -16.100 -13.547 0.272 1.00 41.44 194 GLU A C 1
ATOM 1475 O O . GLU A 1 194 ? -17.028 -13.728 -0.516 1.00 41.44 194 GLU A O 1
ATOM 1480 N N . VAL A 1 195 ? -16.240 -12.786 1.356 1.00 39.19 195 VAL A N 1
ATOM 1481 C CA . VAL A 1 195 ? -17.411 -11.932 1.547 1.00 39.19 195 VAL A CA 1
ATOM 1482 C C . VAL A 1 195 ? -17.229 -10.725 0.632 1.00 39.19 195 VAL A C 1
ATOM 1484 O O . VAL A 1 195 ? -16.636 -9.711 1.005 1.00 39.19 195 VAL A O 1
ATOM 1487 N N . PHE A 1 196 ? -17.714 -10.854 -0.601 1.00 36.44 196 PHE A N 1
ATOM 1488 C CA . PHE A 1 196 ? -17.961 -9.721 -1.485 1.00 36.44 196 PHE A CA 1
ATOM 1489 C C . PHE A 1 196 ? -19.202 -8.987 -0.979 1.00 36.44 196 PHE A C 1
ATOM 1491 O O . PHE A 1 196 ? -20.293 -9.152 -1.514 1.00 36.44 196 PHE A O 1
ATOM 1498 N N . ALA A 1 197 ? -19.051 -8.192 0.078 1.00 33.62 197 ALA A N 1
ATOM 1499 C CA . ALA A 1 197 ? -20.065 -7.208 0.418 1.00 33.62 197 ALA A CA 1
ATOM 1500 C C . ALA A 1 197 ? -19.917 -6.034 -0.567 1.00 33.62 197 ALA A C 1
ATOM 1502 O O . ALA A 1 197 ? -18.858 -5.396 -0.584 1.00 33.62 197 ALA A O 1
ATOM 1503 N N . PRO A 1 198 ? -20.920 -5.732 -1.411 1.00 30.03 198 PRO A N 1
ATOM 1504 C CA . PRO A 1 198 ? -20.916 -4.509 -2.194 1.00 30.03 198 PRO A CA 1
ATOM 1505 C C . PRO A 1 198 ? -21.130 -3.334 -1.234 1.00 30.03 198 PRO A C 1
ATOM 1507 O O . PRO A 1 198 ? -22.260 -2.923 -0.983 1.00 30.03 198 PRO A O 1
ATOM 1510 N N . LEU A 1 199 ? -20.051 -2.784 -0.672 1.00 36.22 199 LEU A N 1
ATOM 1511 C CA . LEU A 1 199 ? -20.145 -1.477 -0.031 1.00 36.22 199 LEU A CA 1
ATOM 1512 C C . LEU A 1 199 ? -20.376 -0.453 -1.147 1.00 36.22 199 LEU A C 1
ATOM 1514 O O . LEU A 1 199 ? -19.587 -0.326 -2.085 1.00 36.22 199 LEU A O 1
ATOM 1518 N N . SER A 1 200 ? -21.502 0.248 -1.087 1.00 31.86 200 SER A N 1
ATOM 1519 C CA . SER A 1 200 ? -21.789 1.371 -1.972 1.00 31.86 200 SER A CA 1
ATOM 1520 C C . SER A 1 200 ? -20.710 2.443 -1.782 1.00 31.86 200 SER A C 1
ATOM 1522 O O . SER A 1 200 ? -20.638 3.029 -0.706 1.00 31.86 200 SER A O 1
ATOM 1524 N N . GLY A 1 201 ? -19.872 2.684 -2.797 1.00 36.41 201 GLY A N 1
ATOM 1525 C CA . GLY A 1 201 ? -18.825 3.718 -2.752 1.00 36.41 201 GLY A CA 1
ATOM 1526 C C . GLY A 1 201 ? -17.480 3.353 -3.391 1.00 36.41 201 GLY A C 1
ATOM 1527 O O . GLY A 1 201 ? -16.634 4.228 -3.531 1.00 36.41 201 GLY A O 1
ATOM 1528 N N . PHE A 1 202 ? -17.259 2.104 -3.815 1.00 39.53 202 PHE A N 1
ATOM 1529 C CA . PHE A 1 202 ? -16.000 1.723 -4.467 1.00 39.53 202 PHE A CA 1
ATOM 1530 C C . PHE A 1 202 ? -15.840 2.369 -5.854 1.00 39.53 202 PHE A C 1
ATOM 1532 O O . PHE A 1 202 ? -16.596 2.060 -6.777 1.00 39.53 202 PHE A O 1
ATOM 1539 N N . MET A 1 203 ? -14.821 3.218 -6.017 1.00 44.53 203 MET A N 1
ATOM 1540 C CA . MET A 1 203 ? -14.316 3.635 -7.328 1.00 44.53 203 MET A CA 1
ATOM 1541 C C . MET A 1 203 ? -13.095 2.799 -7.727 1.00 44.53 203 MET A C 1
ATOM 1543 O O . MET A 1 203 ? -12.312 2.349 -6.888 1.00 44.53 203 MET A O 1
ATOM 1547 N N . ALA A 1 204 ? -12.967 2.548 -9.028 1.00 48.38 204 ALA A N 1
ATOM 1548 C CA . ALA A 1 204 ? -11.901 1.735 -9.590 1.00 48.38 204 ALA A CA 1
ATOM 1549 C C . ALA A 1 204 ? -10.586 2.532 -9.685 1.00 48.38 204 ALA A C 1
ATOM 1551 O O . ALA A 1 204 ? -10.480 3.487 -10.447 1.00 48.38 204 ALA A O 1
ATOM 1552 N N . TRP A 1 205 ? -9.553 2.065 -8.992 1.00 53.41 205 TRP A N 1
ATOM 1553 C CA . TRP A 1 205 ? -8.137 2.390 -9.180 1.00 53.41 205 TRP A CA 1
ATOM 1554 C C . TRP A 1 205 ? -7.573 1.689 -10.429 1.00 53.41 205 TRP A C 1
ATOM 1556 O O . TRP A 1 205 ? -6.539 1.018 -10.382 1.00 53.41 205 TRP A O 1
ATOM 1566 N N . THR A 1 206 ? -8.264 1.780 -11.564 1.00 52.47 206 THR A N 1
ATOM 1567 C CA . THR A 1 206 ? -7.684 1.375 -12.848 1.00 52.47 206 THR A CA 1
ATOM 1568 C C . THR A 1 206 ? -6.776 2.499 -13.327 1.00 52.47 206 THR A C 1
ATOM 1570 O O . THR A 1 206 ? -7.253 3.521 -13.822 1.00 52.47 206 THR A O 1
ATOM 1573 N N . MET A 1 207 ? -5.467 2.337 -13.136 1.00 50.34 207 MET A N 1
ATOM 1574 C CA . MET A 1 207 ? -4.477 3.277 -13.654 1.00 50.34 207 MET A CA 1
ATOM 1575 C C . MET A 1 207 ? -4.259 3.058 -15.156 1.00 50.34 207 MET A C 1
ATOM 1577 O O . MET A 1 207 ? -4.093 1.929 -15.599 1.00 50.34 207 MET A O 1
ATOM 1581 N N . TRP A 1 208 ? -4.304 4.179 -15.882 1.00 45.56 208 TRP A N 1
ATOM 1582 C CA . TRP A 1 208 ? -3.701 4.498 -17.183 1.00 45.56 208 TRP A CA 1
ATOM 1583 C C . TRP A 1 208 ? -3.475 3.364 -18.206 1.00 45.56 208 TRP A C 1
ATOM 1585 O O . TRP A 1 208 ? -2.674 2.457 -18.000 1.00 45.56 208 TRP A O 1
ATOM 1595 N N . GLN A 1 209 ? -4.086 3.513 -19.388 1.00 46.53 209 GLN A N 1
ATOM 1596 C CA . GLN A 1 209 ? -3.631 2.855 -20.616 1.00 46.53 209 GLN A CA 1
ATOM 1597 C C . GLN A 1 209 ? -2.811 3.859 -21.450 1.00 46.53 209 GLN A C 1
ATOM 1599 O O . GLN A 1 209 ? -3.356 4.913 -21.814 1.00 46.53 209 GLN A O 1
ATOM 1604 N N . PRO A 1 210 ? -1.534 3.575 -21.770 1.00 37.94 210 PRO A N 1
ATOM 1605 C CA . PRO A 1 210 ? -0.787 4.375 -22.733 1.00 37.94 210 PRO A CA 1
ATOM 1606 C C . PRO A 1 210 ? -1.534 4.394 -24.075 1.00 37.94 210 PRO A C 1
ATOM 1608 O O . PRO A 1 210 ? -1.845 3.350 -24.629 1.00 37.94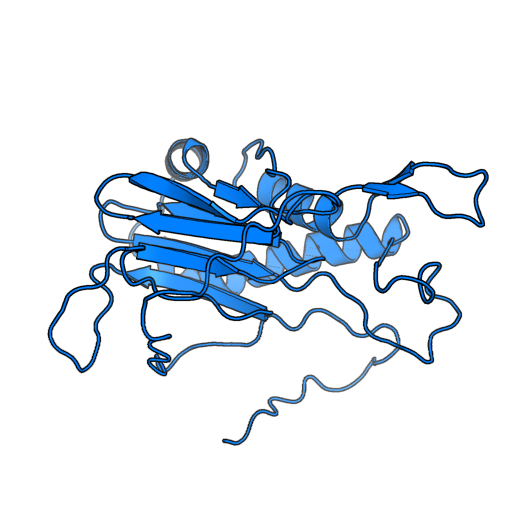 210 PRO A O 1
ATOM 1611 N N . GLY A 1 211 ? -1.857 5.584 -24.597 1.00 40.50 211 GLY A N 1
ATOM 1612 C CA . GLY A 1 211 ? -2.456 5.754 -25.935 1.00 40.50 211 GLY A CA 1
ATOM 1613 C C . GLY A 1 211 ? -3.893 6.294 -25.984 1.00 40.50 211 GLY A C 1
ATOM 1614 O O . GLY A 1 211 ? -4.361 6.672 -27.058 1.00 40.50 211 GLY A O 1
ATOM 1615 N N . GLY A 1 212 ? -4.581 6.421 -24.845 1.00 36.19 212 GLY A N 1
ATOM 1616 C CA . GLY A 1 212 ? -5.958 6.925 -24.777 1.00 36.19 212 GLY A CA 1
ATOM 1617 C C . GLY A 1 212 ? -6.088 8.358 -24.253 1.00 36.19 212 GLY A C 1
ATOM 1618 O O . GLY A 1 212 ? -6.514 8.563 -23.120 1.00 36.19 212 GLY A O 1
ATOM 1619 N N . LEU A 1 213 ? -5.818 9.380 -25.074 1.00 32.97 213 LEU A N 1
ATOM 1620 C CA . LEU A 1 213 ? -6.356 10.732 -24.831 1.00 32.97 213 LEU A CA 1
ATOM 1621 C C . LEU A 1 213 ? -7.862 10.727 -25.157 1.00 32.97 213 LEU A C 1
ATOM 1623 O O . LEU A 1 213 ? -8.288 11.232 -26.193 1.00 32.97 213 LEU A O 1
ATOM 1627 N N . GLY A 1 214 ? -8.685 10.110 -24.306 1.00 32.44 214 GLY A N 1
ATOM 1628 C CA . GLY A 1 214 ? -10.137 10.155 -24.474 1.00 32.44 214 GLY A CA 1
ATOM 1629 C C . GLY A 1 214 ? -10.921 9.064 -23.750 1.00 32.44 214 GLY A C 1
ATOM 1630 O O . GLY A 1 214 ? -10.984 7.928 -24.202 1.00 32.44 214 GLY A O 1
ATOM 1631 N N . SER A 1 215 ? -11.650 9.485 -22.718 1.00 30.47 215 SER A N 1
ATOM 1632 C CA . SER A 1 215 ? -12.715 8.772 -21.995 1.00 30.47 215 SER A CA 1
ATOM 1633 C C . SER A 1 215 ? -12.286 7.821 -20.869 1.00 30.47 215 SER A C 1
ATOM 1635 O O . SER A 1 215 ? -11.897 6.677 -21.068 1.00 30.47 215 SER A O 1
ATOM 1637 N N . PHE A 1 216 ? -12.479 8.307 -19.641 1.00 34.19 216 PHE A N 1
ATOM 1638 C CA . PHE A 1 216 ? -12.761 7.464 -18.486 1.00 34.19 216 PHE A CA 1
ATOM 1639 C C . PHE A 1 216 ? -14.179 6.910 -18.659 1.00 34.19 216 PHE A C 1
ATOM 1641 O O . PHE A 1 216 ? -15.167 7.626 -18.494 1.00 34.19 216 PHE A O 1
ATOM 1648 N N . GLY A 1 217 ? -14.285 5.648 -19.066 1.00 29.09 217 GLY A N 1
ATOM 1649 C CA . GLY A 1 217 ? -15.546 4.922 -19.058 1.00 29.09 217 GLY A CA 1
ATOM 1650 C C . GLY A 1 217 ? -15.842 4.418 -17.650 1.00 29.09 217 GLY A C 1
ATOM 1651 O O . GLY A 1 217 ? -15.211 3.472 -17.189 1.00 29.09 217 GLY A O 1
ATOM 1652 N N . THR A 1 218 ? -16.831 5.006 -16.979 1.00 35.00 218 THR A N 1
ATOM 1653 C CA . THR A 1 218 ? -17.521 4.372 -15.849 1.00 35.00 218 THR A CA 1
ATOM 1654 C C . THR A 1 218 ? -18.271 3.148 -16.380 1.00 35.00 218 THR A C 1
ATOM 1656 O O . THR A 1 218 ? -19.399 3.232 -16.862 1.00 35.00 218 THR A O 1
ATOM 1659 N N . GLY A 1 219 ? -17.594 2.000 -16.401 1.00 26.75 219 GLY A N 1
ATOM 1660 C CA . GLY A 1 219 ? -18.023 0.844 -17.182 1.00 26.75 219 GLY A CA 1
ATOM 1661 C C . GLY A 1 219 ? -17.895 -0.492 -16.467 1.00 26.75 219 GLY A C 1
ATOM 1662 O O . GLY A 1 219 ? -17.331 -1.411 -17.041 1.00 26.75 219 GLY A O 1
ATOM 1663 N N . TYR A 1 220 ? -18.464 -0.630 -15.269 1.00 27.36 220 TYR A N 1
ATOM 1664 C CA . TYR A 1 220 ? -18.944 -1.931 -14.793 1.00 27.36 220 TYR A CA 1
ATOM 1665 C C . TYR A 1 220 ? -20.447 -1.819 -14.537 1.00 27.36 220 TYR A C 1
ATOM 1667 O O . TYR A 1 220 ? -20.894 -1.259 -13.539 1.00 27.36 220 TYR A O 1
ATOM 1675 N N . ARG A 1 221 ? -21.242 -2.317 -15.490 1.00 27.81 221 ARG A N 1
ATOM 1676 C CA . ARG A 1 221 ? -22.601 -2.772 -15.199 1.00 27.81 221 ARG A CA 1
ATOM 1677 C C . ARG A 1 221 ? -22.478 -4.211 -14.709 1.00 27.81 221 ARG A C 1
ATOM 1679 O O . ARG A 1 221 ? -21.838 -5.016 -15.382 1.00 27.81 221 ARG A O 1
ATOM 1686 N N . SER A 1 222 ? -23.067 -4.463 -13.543 1.00 34.66 222 SER A N 1
ATOM 1687 C CA . SER A 1 222 ? -23.438 -5.787 -13.032 1.00 34.66 222 SER A CA 1
ATOM 1688 C C . SER A 1 222 ? -24.119 -6.641 -14.095 1.00 34.66 222 SER A C 1
ATOM 1690 O O . SER A 1 222 ? -24.977 -6.055 -14.804 1.00 34.66 222 SER A O 1
#

Sequence (222 aa):
MSKPYHRVGVGCGGVFEFPLSTDDDEPIYTIGTTGCKYCVGIYVPLSDTKCFAAHIFACCDDPDDHNIRTAKHGYWVPNGTEGTELITKVGELLDEHLDDCLDDGYLSPEQLTALASRAIVVCPCLKKKVDDVDEQEMDASGAYILEALNAYFHTTFTAESAHGFAVNHNTGEYDLFRFAGSGGVVEFEPAGAEVFAPLSGFMAWTMWQPGGLGSFGTGYRS

Mean predicted aligned error: 9.76 Å

Nearest PDB structures (foldseek):
  5iaa-assembly1_A  TM=2.923E-01  e=3.198E+00  Homo sapiens
  6h77-assembly1_A  TM=2.067E-01  e=8.558E+00  Homo sapiens
  6h77-assembly2_D  TM=2.056E-01  e=8.047E+00  Homo sapiens
  6h77-assembly1_B  TM=2.057E-01  e=8.047E+00  Homo sapiens

Organism: NCBI:txid1080233

Radius of gyration: 17.81 Å; Cα contacts (8 Å, |Δi|>4): 404; chains: 1; bounding box: 47×43×46 Å

Solvent-accessible surface area (backbone atoms only — not comparable to full-atom values): 12850 Å² total; per-residue (Å²): 131,58,77,56,46,44,68,44,48,82,16,24,54,40,71,47,59,56,60,36,87,55,98,80,82,60,73,36,48,23,41,28,32,67,89,34,75,38,25,36,30,38,38,30,50,73,55,90,43,32,29,39,39,34,16,42,50,34,52,55,92,53,92,80,47,82,80,51,88,29,76,92,75,61,50,33,63,52,52,78,66,56,33,50,53,49,20,53,52,53,41,55,53,48,45,74,52,39,47,82,73,35,69,87,67,61,65,48,73,67,52,43,27,61,33,46,74,68,41,49,39,24,25,52,35,40,60,42,68,33,83,92,52,90,58,44,76,39,58,17,40,29,36,34,50,50,50,24,50,22,64,72,48,68,45,86,81,70,64,41,77,16,27,21,34,40,35,30,66,80,79,68,50,69,51,74,41,52,79,49,57,101,85,47,90,58,80,75,72,78,71,35,75,81,66,82,70,86,65,90,81,77,58,74,44,73,61,75,69,94,87,63,98,69,78,90,73,93,74,81,81,133

Secondary structure (DSSP, 8-state):
-PPP-EE--TTEEEEEESSBP-TTSPPB-EEEE-S-SS-EEEEEE-SSSEEEEEEE------SS-TTSTTTTTT-----HHHHHHHHHHHHHHHHHHHHHHHTTS---HHHHHHHHTT-EEE-S-SEEE-TTTTT-EEE-HHHHHHHHHHHHTTS----BS-SEEEEETTT--EEEE----TT--------S-------TTPPP-----TT--S--------

Foldseek 3Di:
DDDDEAEADAQWWAKDFFQDDAPPPDGHQKYKYADAQAWKWKWFAPDLGMITTHTADQWAPPCPPPVQLQNVPGWGFDDPVRLVVLLVVLLVVCCVRCVVVCVVPHDDLVSLQVRCVLMAIAGLPQWDQRPVPPSDIGGTSSVSNQVSVCVNSVHRDDHHNARMKMARSNPRDMDGHHDDDPPDDPDPPVPHPNRPDPDPPIDGSPDDHPPDPDDDDPDDDD